Protein AF-A0AAE0SV80-F1 (afdb_monomer_lite)

Foldseek 3Di:
DDDDDDDPDDPLLVVLCCCQVPDPDLVVVVVVCVVDVDLLSLLSSCVSCVVVVDPVSQVSSLVSVQVVVCVVFVAPQKHKAWWFFCVVVDPTAIAIEIEHADPDGPDDQDGSRHGYHYDYPPDFDCVVVVLVVVLVVVVQDDDPVLLVVQVVQCVVCVVVCVVQAVQFDFKEWTQWAQDPVGIDRHIAIETEGQDPRIGGPPGDDDDQWTDDDPDIHGYHYHHDDPPPPDDQLVPDDPDDDPPQADFQHTWFFWKEFPPDLAITTFHAWDDDPDPWIKTKDFQVSHVDDPVQFFGWMFGNYPNRDPDDRVRGGFFTWHDFQADCPDPDGGTMTITIGPDPRRDDDPSFHDDDDPDDDDDGHGYD

Organism: NCBI:txid2493646

Structure (mmCIF, N/CA/C/O backbone):
data_AF-A0AAE0SV80-F1
#
_entry.id   AF-A0AAE0SV80-F1
#
loop_
_atom_site.group_PDB
_atom_site.id
_atom_site.type_symbol
_atom_site.label_atom_id
_atom_site.label_alt_id
_atom_site.label_comp_id
_atom_site.label_asym_id
_atom_site.label_entity_id
_atom_site.label_seq_id
_atom_site.pdbx_PDB_ins_code
_atom_site.Cartn_x
_atom_site.Cartn_y
_atom_site.Cartn_z
_atom_site.occupancy
_atom_site.B_iso_or_equiv
_atom_site.auth_seq_id
_atom_site.auth_comp_id
_atom_site.auth_asym_id
_atom_site.auth_atom_id
_atom_site.pdbx_PDB_model_num
ATOM 1 N N . MET A 1 1 ? -3.622 -1.384 -31.185 1.00 32.94 1 MET A N 1
ATOM 2 C CA . MET A 1 1 ? -3.045 -1.166 -32.527 1.00 32.94 1 MET A CA 1
ATOM 3 C C . MET A 1 1 ? -1.811 -2.050 -32.597 1.00 32.94 1 MET A C 1
ATOM 5 O O . MET A 1 1 ? -0.780 -1.692 -32.047 1.00 32.94 1 MET A O 1
ATOM 9 N N . PHE A 1 2 ? -1.994 -3.288 -33.058 1.00 36.34 2 PHE A N 1
ATOM 10 C CA . PHE A 1 2 ? -0.947 -4.311 -33.057 1.00 36.34 2 PHE A CA 1
ATOM 11 C C . PHE A 1 2 ? -0.151 -4.224 -34.359 1.00 36.34 2 PHE A C 1
ATOM 13 O O . PHE A 1 2 ? -0.722 -3.894 -35.395 1.00 36.34 2 PHE A O 1
ATOM 20 N N . LEU A 1 3 ? 1.157 -4.452 -34.234 1.00 36.53 3 LEU A N 1
ATOM 21 C CA . LEU A 1 3 ? 2.205 -4.304 -35.245 1.00 36.53 3 LEU A CA 1
ATOM 22 C C . LEU A 1 3 ? 1.732 -4.738 -36.640 1.00 36.53 3 LEU A C 1
ATOM 24 O O . LEU A 1 3 ? 1.481 -5.917 -36.872 1.00 36.53 3 LEU A O 1
ATOM 28 N N . THR A 1 4 ? 1.623 -3.781 -37.559 1.00 36.81 4 THR A N 1
ATOM 29 C CA . THR A 1 4 ? 1.540 -4.071 -38.989 1.00 36.81 4 THR A CA 1
ATOM 30 C C . THR A 1 4 ? 2.922 -4.506 -39.455 1.00 36.81 4 THR A C 1
ATOM 32 O O . THR A 1 4 ? 3.890 -3.754 -39.319 1.00 36.81 4 THR A O 1
ATOM 35 N N . GLU A 1 5 ? 3.006 -5.733 -39.957 1.00 44.75 5 GLU A N 1
ATOM 36 C CA . GLU A 1 5 ? 4.132 -6.229 -40.742 1.00 44.75 5 GLU A CA 1
ATOM 37 C C . GLU A 1 5 ? 4.294 -5.322 -41.966 1.00 44.75 5 GLU A C 1
ATOM 39 O O . GLU A 1 5 ? 3.463 -5.365 -42.862 1.00 44.75 5 GLU A O 1
ATOM 44 N N . ASP A 1 6 ? 5.273 -4.415 -41.939 1.00 46.31 6 ASP A N 1
ATOM 45 C CA . ASP A 1 6 ? 6.121 -4.097 -43.094 1.00 46.31 6 ASP A CA 1
ATOM 46 C C . ASP A 1 6 ? 7.081 -2.943 -42.788 1.00 46.31 6 ASP A C 1
ATOM 48 O O . ASP A 1 6 ? 6.691 -1.797 -42.568 1.00 46.31 6 ASP A O 1
ATOM 52 N N . THR A 1 7 ? 8.365 -3.291 -42.752 1.00 40.66 7 THR A N 1
ATOM 53 C CA . THR A 1 7 ? 9.580 -2.544 -43.138 1.00 40.66 7 THR A CA 1
ATOM 54 C C . THR A 1 7 ? 10.761 -3.314 -42.551 1.00 40.66 7 THR A C 1
ATOM 56 O O . THR A 1 7 ? 10.644 -3.876 -41.465 1.00 40.66 7 THR A O 1
ATOM 59 N N . GLU A 1 8 ? 11.866 -3.415 -43.295 1.00 47.72 8 GLU A N 1
ATOM 60 C CA . GLU A 1 8 ? 13.064 -4.192 -42.951 1.00 47.72 8 GLU A CA 1
ATOM 61 C C . GLU A 1 8 ? 13.403 -4.114 -41.456 1.00 47.72 8 GLU A C 1
ATOM 63 O O . GLU A 1 8 ? 13.973 -3.138 -40.968 1.00 47.72 8 GLU A O 1
ATOM 68 N N . SER A 1 9 ? 13.024 -5.161 -40.719 1.00 58.06 9 SER A N 1
ATOM 69 C CA . SER A 1 9 ? 13.325 -5.275 -39.300 1.00 58.06 9 SER A CA 1
ATOM 70 C C . SER A 1 9 ? 14.837 -5.196 -39.145 1.00 58.06 9 SER A C 1
ATOM 72 O O . SER A 1 9 ? 15.556 -6.092 -39.598 1.00 58.06 9 SER A O 1
ATOM 74 N N . SER A 1 10 ? 15.302 -4.135 -38.494 1.00 70.44 10 SER A N 1
ATOM 75 C CA . SER A 1 10 ? 16.708 -3.948 -38.144 1.00 70.44 10 SER A CA 1
ATOM 76 C C . SER A 1 10 ? 17.258 -5.196 -37.440 1.00 70.44 10 SER A C 1
ATOM 78 O O . SER A 1 10 ? 16.523 -5.895 -36.737 1.00 70.44 10 SER A O 1
ATOM 80 N N . ASP A 1 11 ? 18.543 -5.509 -37.627 1.00 77.38 11 ASP A N 1
ATOM 81 C CA . ASP A 1 11 ? 19.132 -6.772 -37.146 1.00 77.38 11 ASP A CA 1
ATOM 82 C C . ASP A 1 11 ? 18.907 -7.015 -35.644 1.00 77.38 11 ASP A C 1
ATOM 84 O O . ASP A 1 11 ? 18.683 -8.146 -35.213 1.00 77.38 11 ASP A O 1
ATOM 88 N N . TRP A 1 12 ? 18.860 -5.943 -34.847 1.00 76.06 12 TRP A N 1
ATOM 89 C CA . TRP A 1 12 ? 18.603 -6.026 -33.410 1.00 76.06 12 TRP A CA 1
ATOM 90 C C . TRP A 1 12 ? 17.150 -6.398 -33.066 1.00 76.06 12 TRP A C 1
ATOM 92 O O . TRP A 1 12 ? 16.918 -7.041 -32.045 1.00 76.06 12 TRP A O 1
ATOM 102 N N . GLN A 1 13 ? 16.167 -6.045 -33.902 1.00 78.38 13 GLN A N 1
ATOM 103 C CA . GLN A 1 13 ? 14.769 -6.454 -33.716 1.00 78.38 13 GLN A CA 1
ATOM 104 C C . GLN A 1 13 ? 14.597 -7.955 -33.976 1.00 78.38 13 GLN A C 1
ATOM 106 O O . GLN A 1 13 ? 13.910 -8.624 -33.206 1.00 78.38 13 GLN A O 1
ATOM 111 N N . LYS A 1 14 ? 15.280 -8.503 -34.994 1.00 79.06 14 LYS A N 1
ATOM 112 C CA . LYS A 1 14 ? 15.308 -9.954 -35.267 1.00 79.06 14 LYS A CA 1
ATOM 113 C C . LYS A 1 14 ? 15.959 -10.724 -34.117 1.00 79.06 14 LYS A C 1
ATOM 115 O O . LYS A 1 14 ? 15.481 -11.787 -33.730 1.00 79.06 14 LYS A O 1
ATOM 120 N N . GLU A 1 15 ? 17.028 -10.175 -33.542 1.00 77.12 15 GLU A N 1
ATOM 121 C CA . GLU A 1 15 ? 17.706 -10.753 -32.379 1.00 77.12 15 GLU A CA 1
ATOM 122 C C . GLU A 1 15 ? 16.806 -10.765 -31.133 1.00 77.12 15 GLU A C 1
ATOM 124 O O . GLU A 1 15 ? 16.690 -11.798 -30.476 1.00 77.12 15 GLU A O 1
ATOM 129 N N . ILE A 1 16 ? 16.098 -9.665 -30.849 1.00 73.25 16 ILE A N 1
ATOM 130 C CA . ILE A 1 16 ? 15.101 -9.617 -29.767 1.00 73.25 16 ILE A CA 1
ATOM 131 C C . ILE A 1 16 ? 13.983 -10.622 -30.023 1.00 73.25 16 ILE A C 1
ATOM 133 O O . ILE A 1 16 ? 13.637 -11.391 -29.134 1.00 73.25 16 ILE A O 1
ATOM 137 N N . GLN A 1 17 ? 13.431 -10.665 -31.234 1.00 74.06 17 GLN A N 1
ATOM 138 C CA . GLN A 1 17 ? 12.411 -11.651 -31.570 1.00 74.06 17 GLN A CA 1
ATOM 139 C C . GLN A 1 17 ? 12.911 -13.073 -31.306 1.00 74.06 17 GLN A C 1
ATOM 141 O O . GLN A 1 17 ? 12.221 -13.824 -30.632 1.00 74.06 17 GLN A O 1
ATOM 146 N N . LYS A 1 18 ? 14.139 -13.422 -31.693 1.00 73.81 18 LYS A N 1
ATOM 147 C CA . LYS A 1 18 ? 14.729 -14.734 -31.391 1.00 73.81 18 LYS A CA 1
ATOM 148 C C . LYS A 1 18 ? 14.866 -15.006 -29.884 1.00 73.81 18 LYS A C 1
ATOM 150 O O . LYS A 1 18 ? 14.555 -16.102 -29.431 1.00 73.81 18 LYS A O 1
ATOM 155 N N . ILE A 1 19 ? 15.302 -14.017 -29.097 1.00 70.06 19 ILE A N 1
ATOM 156 C CA . ILE A 1 19 ? 15.433 -14.143 -27.631 1.00 70.06 19 ILE A CA 1
ATOM 157 C C . ILE A 1 19 ? 14.064 -14.342 -26.951 1.00 70.06 19 ILE A C 1
ATOM 159 O O . ILE A 1 19 ? 13.995 -14.985 -25.909 1.00 70.06 19 ILE A O 1
ATOM 163 N N . PHE A 1 20 ? 12.973 -13.810 -27.513 1.00 68.12 20 PHE A N 1
ATOM 164 C CA . PHE A 1 20 ? 11.657 -13.783 -26.850 1.00 68.12 20 PHE A CA 1
ATOM 165 C C . PHE A 1 20 ? 10.571 -14.659 -27.480 1.00 68.12 20 PHE A C 1
ATOM 167 O O . PHE A 1 20 ? 9.557 -14.922 -26.832 1.00 68.12 20 PHE A O 1
ATOM 174 N N . ILE A 1 21 ? 10.726 -15.076 -28.734 1.00 63.09 21 ILE A N 1
ATOM 175 C CA . ILE A 1 21 ? 9.765 -15.930 -29.439 1.00 63.09 21 ILE A CA 1
ATOM 176 C C . ILE A 1 21 ? 10.096 -17.407 -29.214 1.00 63.09 21 ILE A C 1
ATOM 178 O O . ILE A 1 21 ? 9.156 -18.175 -29.020 1.00 63.09 21 ILE A O 1
ATOM 182 N N . ASP A 1 22 ? 11.381 -17.773 -29.156 1.00 62.03 22 ASP A N 1
ATOM 183 C CA . ASP A 1 22 ? 11.791 -19.182 -29.171 1.00 62.03 22 ASP A CA 1
ATOM 184 C C . ASP A 1 22 ? 12.212 -19.710 -27.786 1.00 62.03 22 ASP A C 1
ATOM 186 O O . ASP A 1 22 ? 11.791 -20.794 -27.395 1.00 62.03 22 ASP A O 1
ATOM 190 N N . GLU A 1 23 ? 12.986 -18.946 -27.005 1.00 65.50 23 GLU A N 1
ATOM 191 C CA . GLU A 1 23 ? 13.459 -19.352 -25.669 1.00 65.50 23 GLU A CA 1
ATOM 192 C C . GLU A 1 23 ? 13.744 -18.128 -24.788 1.00 65.50 23 GLU A C 1
ATOM 194 O O . GLU A 1 23 ? 14.852 -17.581 -24.813 1.00 65.50 23 GLU A O 1
ATOM 199 N N . PHE A 1 24 ? 12.775 -17.705 -23.966 1.00 72.75 24 PHE A N 1
ATOM 200 C CA . PHE A 1 24 ? 13.052 -16.670 -22.968 1.00 72.75 24 PHE A CA 1
ATOM 201 C C . PHE A 1 24 ? 14.201 -17.120 -22.051 1.00 72.75 24 PHE A C 1
ATOM 203 O O . PHE A 1 24 ? 14.084 -18.100 -21.317 1.00 72.75 24 PHE A O 1
ATOM 210 N N . CYS A 1 25 ? 15.305 -16.376 -22.077 1.00 76.94 25 CYS A N 1
ATOM 211 C CA . CYS A 1 25 ? 16.479 -16.616 -21.246 1.00 76.94 25 CYS A CA 1
ATOM 212 C C . CYS A 1 25 ? 16.852 -15.316 -20.537 1.00 76.94 25 CYS A C 1
ATOM 214 O O . CYS A 1 25 ? 17.272 -14.338 -21.165 1.00 76.94 25 CYS A O 1
ATOM 216 N N . LYS A 1 26 ? 16.684 -15.318 -19.213 1.00 74.62 26 LYS A N 1
ATOM 217 C CA . LYS A 1 26 ? 16.941 -14.166 -18.347 1.00 74.62 26 LYS A CA 1
ATOM 218 C C . LYS A 1 26 ? 18.378 -13.663 -18.494 1.00 74.62 26 LYS A C 1
ATOM 220 O O . LYS A 1 26 ? 18.579 -12.465 -18.652 1.00 74.62 26 LYS A O 1
ATOM 225 N N . GLU A 1 27 ? 19.355 -14.564 -18.519 1.00 78.94 27 GLU A N 1
ATOM 226 C CA . GLU A 1 27 ? 20.776 -14.224 -18.626 1.00 78.94 27 GLU A CA 1
ATOM 227 C C . GLU A 1 27 ? 21.094 -13.545 -19.965 1.00 78.94 27 GLU A C 1
ATOM 229 O O . GLU A 1 27 ? 21.830 -12.558 -20.006 1.00 78.94 27 GLU A O 1
ATOM 234 N N . LYS A 1 28 ? 20.501 -14.028 -21.069 1.00 78.75 28 LYS A N 1
ATOM 235 C CA . LYS A 1 28 ? 20.644 -13.394 -22.390 1.00 78.75 28 LYS A CA 1
ATOM 236 C C . LYS A 1 28 ? 20.021 -12.002 -22.408 1.00 78.75 28 LYS A C 1
ATOM 238 O O . LYS A 1 28 ? 20.603 -11.095 -22.995 1.00 78.75 28 LYS A O 1
ATOM 243 N N . LEU A 1 29 ? 18.868 -11.822 -21.762 1.00 74.19 29 LEU A N 1
ATOM 244 C CA . LEU A 1 29 ? 18.209 -10.522 -21.666 1.00 74.19 29 LEU A CA 1
ATOM 245 C C . LEU A 1 29 ? 19.031 -9.522 -20.842 1.00 74.19 29 LEU A C 1
ATOM 247 O O . LEU A 1 29 ? 19.239 -8.394 -21.281 1.00 74.19 29 LEU A O 1
ATOM 251 N N . GLU A 1 30 ? 19.525 -9.931 -19.676 1.00 74.31 30 GLU A N 1
ATOM 252 C CA . GLU A 1 30 ? 20.383 -9.095 -18.829 1.00 74.31 30 GLU A CA 1
ATOM 253 C C . GLU A 1 30 ? 21.675 -8.703 -19.560 1.00 74.31 30 GLU A C 1
ATOM 255 O O . GLU A 1 30 ? 22.050 -7.526 -19.574 1.00 74.31 30 GLU A O 1
ATOM 260 N N . LEU A 1 31 ? 22.312 -9.657 -20.251 1.00 77.06 31 LEU A N 1
ATOM 261 C CA . LEU A 1 31 ? 23.484 -9.392 -21.083 1.00 77.06 31 LEU A CA 1
ATOM 262 C C . LEU A 1 31 ? 23.154 -8.410 -22.216 1.00 77.06 31 LEU A C 1
ATOM 264 O O . LEU A 1 31 ? 23.879 -7.435 -22.416 1.00 77.06 31 LEU A O 1
ATOM 268 N N . TYR A 1 32 ? 22.044 -8.615 -22.925 1.00 77.75 32 TYR A N 1
ATOM 269 C CA . TYR A 1 32 ? 21.615 -7.738 -24.013 1.00 77.75 32 TYR A CA 1
ATOM 270 C C . TYR A 1 32 ? 21.391 -6.296 -23.528 1.00 77.75 32 TYR A C 1
ATOM 272 O O . TYR A 1 32 ? 21.905 -5.345 -24.124 1.00 77.75 32 TYR A O 1
ATOM 280 N N . LEU A 1 33 ? 20.699 -6.132 -22.397 1.00 76.69 33 LEU A N 1
ATOM 281 C CA . LEU A 1 33 ? 20.443 -4.836 -21.760 1.00 76.69 33 LEU A CA 1
ATOM 282 C C . LEU A 1 33 ? 21.726 -4.152 -21.254 1.00 76.69 33 LEU A C 1
ATOM 284 O O . LEU A 1 33 ? 21.812 -2.919 -21.249 1.00 76.69 33 LEU A O 1
ATOM 288 N N . SER A 1 34 ? 22.749 -4.926 -20.874 1.00 73.62 34 SER A N 1
ATOM 289 C CA . SER A 1 34 ? 24.057 -4.379 -20.488 1.00 73.62 34 SER A CA 1
ATOM 290 C C . SER A 1 34 ? 24.805 -3.737 -21.669 1.00 73.62 34 SER A C 1
ATOM 292 O O . SER A 1 34 ? 25.487 -2.725 -21.483 1.00 73.62 34 SER A O 1
ATOM 294 N N . VAL A 1 35 ? 24.620 -4.275 -22.884 1.00 73.50 35 VAL A N 1
ATOM 295 C CA . VAL A 1 35 ? 25.308 -3.846 -24.115 1.00 73.50 35 VAL A CA 1
ATOM 296 C C . VAL A 1 35 ? 24.524 -2.770 -24.875 1.00 73.50 35 VAL A C 1
ATOM 298 O O . VAL A 1 35 ? 25.115 -1.830 -25.411 1.00 73.50 35 VAL A O 1
ATOM 301 N N . LYS A 1 36 ? 23.192 -2.877 -24.950 1.00 69.00 36 LYS A N 1
ATOM 302 C CA . LYS A 1 36 ? 22.335 -2.009 -25.776 1.00 69.00 36 LYS A CA 1
ATOM 303 C C . LYS A 1 36 ? 21.464 -1.098 -24.907 1.00 69.00 36 LYS A C 1
ATOM 305 O O . LYS A 1 36 ? 20.316 -1.402 -24.611 1.00 69.00 36 LYS A O 1
ATOM 310 N N . ARG A 1 37 ? 21.987 0.082 -24.554 1.00 68.31 37 ARG A N 1
ATOM 311 C CA . ARG A 1 37 ? 21.312 1.059 -23.668 1.00 68.31 37 ARG A CA 1
ATOM 312 C C . ARG A 1 37 ? 20.384 2.064 -24.377 1.00 68.31 37 ARG A C 1
ATOM 314 O O . ARG A 1 37 ? 20.094 3.125 -23.824 1.00 68.31 37 ARG A O 1
ATOM 321 N N . ASN A 1 38 ? 19.924 1.788 -25.598 1.00 80.31 38 ASN A N 1
ATOM 322 C CA . ASN A 1 38 ? 19.149 2.753 -26.394 1.00 80.31 38 ASN A CA 1
ATOM 323 C C . ASN A 1 38 ? 17.651 2.751 -26.010 1.00 80.31 38 ASN A C 1
ATOM 325 O O . ASN A 1 38 ? 17.050 1.691 -25.853 1.00 80.31 38 ASN A O 1
ATOM 329 N N . ALA A 1 39 ? 17.036 3.933 -25.882 1.00 78.31 39 ALA A N 1
ATOM 330 C CA . ALA A 1 39 ? 15.612 4.088 -25.570 1.00 78.31 39 ALA A CA 1
ATOM 331 C C . ALA A 1 39 ? 14.689 3.393 -26.588 1.00 78.31 39 ALA A C 1
ATOM 333 O O . ALA A 1 39 ? 13.751 2.717 -26.181 1.00 78.31 39 ALA A O 1
ATOM 334 N N . SER A 1 40 ? 14.987 3.467 -27.890 1.00 81.50 40 SER A N 1
ATOM 335 C CA . SER A 1 40 ? 14.172 2.818 -28.932 1.00 81.50 40 SER A CA 1
ATOM 336 C C . SER A 1 40 ? 14.165 1.291 -28.805 1.00 81.50 40 SER A C 1
ATOM 338 O O . SER A 1 40 ? 13.151 0.647 -29.065 1.00 81.50 40 SER A O 1
ATOM 340 N N . VAL A 1 41 ? 15.285 0.717 -28.353 1.00 83.00 41 VAL A N 1
ATOM 341 C CA . VAL A 1 41 ? 15.419 -0.722 -28.096 1.00 83.00 41 VAL A CA 1
ATOM 342 C C . VAL A 1 41 ? 14.569 -1.126 -26.892 1.00 83.00 41 VAL A C 1
ATOM 344 O O . VAL A 1 41 ? 13.841 -2.111 -26.969 1.00 83.00 41 VAL A O 1
ATOM 347 N N . LEU A 1 42 ? 14.598 -0.339 -25.811 1.00 84.38 42 LEU A N 1
ATOM 348 C CA . LEU A 1 42 ? 13.782 -0.581 -24.614 1.00 84.38 42 LEU A CA 1
ATOM 349 C C . LEU A 1 42 ? 12.284 -0.487 -24.901 1.00 84.38 42 LEU A C 1
ATOM 351 O O . LEU A 1 42 ? 11.529 -1.337 -24.436 1.00 84.38 42 LEU A O 1
ATOM 355 N N . THR A 1 43 ? 11.860 0.501 -25.692 1.00 86.38 43 THR A N 1
ATOM 356 C CA . THR A 1 43 ? 10.460 0.639 -26.109 1.00 86.38 43 THR A CA 1
ATOM 357 C C . THR A 1 43 ? 9.992 -0.596 -26.877 1.00 86.38 43 THR A C 1
ATOM 359 O O . THR A 1 43 ? 8.966 -1.179 -26.534 1.00 86.38 43 THR A O 1
ATOM 362 N N . TYR A 1 44 ? 10.754 -1.033 -27.886 1.00 85.75 44 TYR A N 1
ATOM 363 C CA . TYR A 1 44 ? 10.402 -2.213 -28.681 1.00 85.75 44 TYR A CA 1
ATOM 364 C C . TYR A 1 44 ? 10.380 -3.490 -27.836 1.00 85.75 44 TYR A C 1
ATOM 366 O O . TYR A 1 44 ? 9.444 -4.282 -27.910 1.00 85.75 44 TYR A O 1
ATOM 374 N N . LEU A 1 45 ? 11.389 -3.671 -26.985 1.00 85.06 45 LEU A N 1
ATOM 375 C CA . LEU A 1 45 ? 11.494 -4.810 -26.085 1.00 85.06 45 LEU A CA 1
ATOM 376 C C . LEU A 1 45 ? 10.296 -4.890 -25.127 1.00 85.06 45 LEU A C 1
ATOM 378 O O . LEU A 1 45 ? 9.700 -5.955 -24.975 1.00 85.06 45 LEU A O 1
ATOM 382 N N . LEU A 1 46 ? 9.903 -3.760 -24.530 1.00 86.81 46 LEU A N 1
ATOM 383 C CA . LEU A 1 46 ? 8.722 -3.676 -23.677 1.00 86.81 46 LEU A CA 1
ATOM 384 C C . LEU A 1 46 ? 7.457 -4.068 -24.454 1.00 86.81 46 LEU A C 1
ATOM 386 O O . LEU A 1 46 ? 6.687 -4.895 -23.976 1.00 86.81 46 LEU A O 1
ATOM 390 N N . GLN A 1 47 ? 7.268 -3.555 -25.673 1.00 87.56 47 GLN A N 1
ATOM 391 C CA . GLN A 1 47 ? 6.124 -3.915 -26.522 1.00 87.56 47 GLN A CA 1
ATOM 392 C C . GLN A 1 47 ? 6.058 -5.421 -26.817 1.00 87.56 47 GLN A C 1
ATOM 394 O O . GLN A 1 47 ? 4.987 -6.019 -26.704 1.00 87.56 47 GLN A O 1
ATOM 399 N N . VAL A 1 48 ? 7.192 -6.048 -27.148 1.00 85.50 48 VAL A N 1
ATOM 400 C CA . VAL A 1 48 ? 7.272 -7.497 -27.402 1.00 85.50 48 VAL A CA 1
ATOM 401 C C . VAL A 1 48 ? 6.915 -8.296 -26.147 1.00 85.50 48 VAL A C 1
ATOM 403 O O . VAL A 1 48 ? 6.111 -9.227 -26.217 1.00 85.50 48 VAL A O 1
ATOM 406 N N . ILE A 1 49 ? 7.460 -7.916 -24.988 1.00 85.38 49 ILE A N 1
ATOM 407 C CA . ILE A 1 49 ? 7.185 -8.582 -23.706 1.00 85.38 49 ILE A CA 1
ATOM 408 C C . ILE A 1 49 ? 5.699 -8.492 -23.347 1.00 85.38 49 ILE A C 1
ATOM 410 O O . ILE A 1 49 ? 5.092 -9.497 -22.969 1.00 85.38 49 ILE A O 1
ATOM 414 N N . LEU A 1 50 ? 5.096 -7.315 -23.519 1.00 86.69 50 LEU A N 1
ATOM 415 C CA . LEU A 1 50 ? 3.675 -7.092 -23.249 1.00 86.69 50 LEU A CA 1
ATOM 416 C C . LEU A 1 50 ? 2.779 -7.891 -24.199 1.00 86.69 50 LEU A C 1
ATOM 418 O O . LEU A 1 50 ? 1.784 -8.465 -23.759 1.00 86.69 50 LEU A O 1
ATOM 422 N N . ALA A 1 51 ? 3.144 -7.994 -25.480 1.00 86.31 51 ALA A N 1
ATOM 423 C CA . ALA A 1 51 ? 2.419 -8.819 -26.446 1.00 86.31 51 ALA A CA 1
ATOM 424 C C . ALA A 1 51 ? 2.458 -10.313 -26.079 1.00 86.31 51 ALA A C 1
ATOM 426 O O . ALA A 1 51 ? 1.475 -11.028 -26.274 1.00 86.31 51 ALA A O 1
ATOM 427 N N . LYS A 1 52 ? 3.574 -10.782 -25.508 1.00 84.44 52 LYS A N 1
ATOM 428 C CA . LYS A 1 52 ? 3.754 -12.170 -25.053 1.00 84.44 52 LYS A CA 1
ATOM 429 C C . LYS A 1 52 ? 3.182 -12.448 -23.660 1.00 84.44 52 LYS A C 1
ATOM 431 O O . LYS A 1 52 ? 3.058 -13.613 -23.298 1.00 84.44 52 LYS A O 1
ATOM 436 N N . LYS A 1 53 ? 2.836 -11.413 -22.885 1.00 84.12 53 LYS A N 1
ATOM 437 C CA . LYS A 1 53 ? 2.331 -11.515 -21.502 1.00 84.12 53 LYS A CA 1
ATOM 438 C C . LYS A 1 53 ? 3.254 -12.310 -20.557 1.00 84.12 53 LYS A C 1
ATOM 440 O O . LYS A 1 53 ? 2.776 -12.932 -19.611 1.00 84.12 53 LYS A O 1
ATOM 445 N N . SER A 1 54 ? 4.571 -12.302 -20.791 1.00 82.88 54 SER A N 1
ATOM 446 C CA . SER A 1 54 ? 5.530 -12.983 -19.904 1.00 82.88 54 SER A CA 1
ATOM 447 C C . SER A 1 54 ? 5.807 -12.134 -18.662 1.00 82.88 54 SER A C 1
ATOM 449 O O . SER A 1 54 ? 6.383 -11.047 -18.759 1.00 82.88 54 SER A O 1
ATOM 451 N N . LYS A 1 55 ? 5.407 -12.635 -17.485 1.00 76.44 55 LYS A N 1
ATOM 452 C CA . LYS A 1 55 ? 5.613 -11.949 -16.200 1.00 76.44 55 LYS A CA 1
ATOM 453 C C . LYS A 1 55 ? 7.094 -11.893 -15.829 1.00 76.44 55 LYS A C 1
ATOM 455 O O . LYS A 1 55 ? 7.576 -10.850 -15.403 1.00 76.44 55 LYS A O 1
ATOM 460 N N . GLU A 1 56 ? 7.831 -12.978 -16.049 1.00 76.69 56 GLU A N 1
ATOM 461 C CA . GLU A 1 56 ? 9.258 -13.085 -15.732 1.00 76.69 56 GLU A CA 1
ATOM 462 C C . GLU A 1 56 ? 10.085 -12.093 -16.555 1.00 76.69 56 GLU A C 1
ATOM 464 O O . GLU A 1 56 ? 10.898 -11.346 -16.005 1.00 76.69 56 GLU A O 1
ATOM 469 N N . ALA A 1 57 ? 9.831 -12.032 -17.865 1.00 80.44 57 ALA A N 1
ATOM 470 C CA . ALA A 1 57 ? 10.450 -11.061 -18.758 1.00 80.44 57 ALA A CA 1
ATOM 471 C C . ALA A 1 57 ? 10.145 -9.622 -18.343 1.00 80.44 57 ALA A C 1
ATOM 473 O O . ALA A 1 57 ? 11.040 -8.772 -18.327 1.00 80.44 57 ALA A O 1
ATOM 474 N N . LEU A 1 58 ? 8.884 -9.361 -17.983 1.00 82.38 58 LEU A N 1
ATOM 475 C CA . LEU A 1 58 ? 8.450 -8.048 -17.539 1.00 82.38 58 LEU A CA 1
ATOM 476 C C . LEU A 1 58 ? 9.162 -7.627 -16.249 1.00 82.38 58 LEU A C 1
ATOM 478 O O . LEU A 1 58 ? 9.623 -6.495 -16.158 1.00 82.38 58 LEU A O 1
ATOM 482 N N . CYS A 1 59 ? 9.324 -8.526 -15.277 1.00 75.38 59 CYS A N 1
ATOM 483 C CA . CYS A 1 59 ? 10.072 -8.227 -14.056 1.00 75.38 59 CYS A CA 1
ATOM 484 C C . CYS A 1 59 ? 11.524 -7.821 -14.352 1.00 75.38 59 CYS A C 1
ATOM 486 O O . CYS A 1 59 ? 12.007 -6.835 -13.794 1.00 75.38 59 CYS A O 1
ATOM 488 N N . VAL A 1 60 ? 12.212 -8.541 -15.247 1.00 75.94 60 VAL A N 1
ATOM 489 C CA . VAL A 1 60 ? 13.614 -8.257 -15.602 1.00 75.94 60 VAL A CA 1
ATOM 490 C C . VAL A 1 60 ? 13.742 -6.906 -16.306 1.00 75.94 60 VAL A C 1
ATOM 492 O O . VAL A 1 60 ? 14.554 -6.073 -15.895 1.00 75.94 60 VAL A O 1
ATOM 495 N N . ILE A 1 61 ? 12.916 -6.642 -17.326 1.00 83.12 61 ILE A N 1
ATOM 496 C CA . ILE A 1 61 ? 12.975 -5.355 -18.031 1.00 83.12 61 ILE A CA 1
ATOM 497 C C . ILE A 1 61 ? 12.559 -4.197 -17.118 1.00 83.12 61 ILE A C 1
ATOM 499 O O . ILE A 1 61 ? 13.176 -3.139 -17.177 1.00 83.12 61 ILE A O 1
ATOM 503 N N . MET A 1 62 ? 11.574 -4.385 -16.231 1.00 83.00 62 MET A N 1
ATOM 504 C CA . MET A 1 62 ? 11.143 -3.344 -15.294 1.00 83.00 62 MET A CA 1
ATOM 505 C C . MET A 1 62 ? 12.210 -3.026 -14.250 1.00 83.00 62 MET A C 1
ATOM 507 O O . MET A 1 62 ? 12.354 -1.862 -13.877 1.00 83.00 62 MET A O 1
ATOM 511 N N . ALA A 1 63 ? 12.986 -4.013 -13.798 1.00 77.88 63 ALA A N 1
ATOM 512 C CA . ALA A 1 63 ? 14.131 -3.773 -12.923 1.00 77.88 63 ALA A CA 1
ATOM 513 C C . ALA A 1 63 ? 15.199 -2.919 -13.626 1.00 77.88 63 ALA A C 1
ATOM 515 O O . ALA A 1 63 ? 15.679 -1.936 -13.060 1.00 77.88 63 ALA A O 1
ATOM 516 N N . TYR A 1 64 ? 15.508 -3.237 -14.886 1.00 82.81 64 TYR A N 1
ATOM 517 C CA . TYR A 1 64 ? 16.438 -2.447 -15.693 1.00 82.81 64 TYR A CA 1
ATOM 518 C C . TYR A 1 64 ? 15.914 -1.033 -15.977 1.00 82.81 64 TYR A C 1
ATOM 520 O O . TYR A 1 64 ? 16.644 -0.059 -15.817 1.00 82.81 64 TYR A O 1
ATOM 528 N N . ILE A 1 65 ? 14.642 -0.904 -16.363 1.00 84.38 65 ILE A N 1
ATOM 529 C CA . ILE A 1 65 ? 13.976 0.382 -16.592 1.00 84.38 65 ILE A CA 1
ATOM 530 C C . ILE A 1 65 ? 14.036 1.244 -15.328 1.00 84.38 65 ILE A C 1
ATOM 532 O O . ILE A 1 65 ? 14.395 2.412 -15.418 1.00 84.38 65 ILE A O 1
ATOM 536 N N . ASN A 1 66 ? 13.739 0.672 -14.158 1.00 80.75 66 ASN A N 1
ATOM 537 C CA . ASN A 1 66 ? 13.852 1.371 -12.880 1.00 80.75 66 ASN A CA 1
ATOM 538 C C . ASN A 1 66 ? 15.278 1.848 -12.609 1.00 80.75 66 ASN A C 1
ATOM 540 O O . ASN A 1 66 ? 15.472 2.992 -12.213 1.00 80.75 66 ASN A O 1
ATOM 544 N N . HIS A 1 67 ? 16.274 0.985 -12.822 1.00 81.06 67 HIS A N 1
ATOM 545 C CA . HIS A 1 67 ? 17.678 1.351 -12.656 1.00 81.06 67 HIS A CA 1
ATOM 546 C C . HIS A 1 67 ? 18.062 2.514 -13.572 1.00 81.06 67 HIS A C 1
ATOM 548 O O . HIS A 1 67 ? 18.581 3.522 -13.103 1.00 81.06 67 HIS A O 1
ATOM 554 N N . LYS A 1 68 ? 17.741 2.407 -14.864 1.00 79.81 68 LYS A N 1
ATOM 555 C CA . LYS A 1 68 ? 18.027 3.449 -15.848 1.00 79.81 68 LYS A CA 1
ATOM 556 C C . LYS A 1 68 ? 17.303 4.756 -15.528 1.00 79.81 68 LYS A C 1
ATOM 558 O O . LYS A 1 68 ? 17.901 5.817 -15.611 1.00 79.81 68 LYS A O 1
ATOM 563 N N . TRP A 1 69 ? 16.041 4.684 -15.109 1.00 79.06 69 TRP A N 1
ATOM 564 C CA . TRP A 1 69 ? 15.293 5.853 -14.654 1.00 79.06 69 TRP A CA 1
ATOM 565 C C . TRP A 1 69 ? 16.011 6.536 -13.479 1.00 79.06 69 TRP A C 1
ATOM 567 O O . TRP A 1 69 ? 16.204 7.746 -13.486 1.00 79.06 69 TRP A O 1
ATOM 577 N N . LYS A 1 70 ? 16.488 5.775 -12.488 1.00 79.31 70 LYS A N 1
ATOM 578 C CA . LYS A 1 70 ? 17.272 6.337 -11.375 1.00 79.31 70 LYS A CA 1
ATOM 579 C C . LYS A 1 70 ? 18.582 6.978 -11.836 1.00 79.31 70 LYS A C 1
ATOM 581 O O . LYS A 1 70 ? 18.917 8.0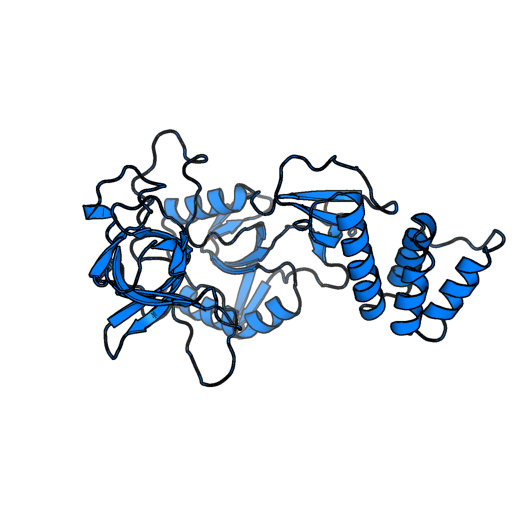47 -11.336 1.00 79.31 70 LYS A O 1
ATOM 586 N N . GLU A 1 71 ? 19.298 6.364 -12.781 1.00 80.44 71 GLU A N 1
ATOM 587 C CA . GLU A 1 71 ? 20.516 6.941 -13.374 1.00 80.44 71 GLU A CA 1
ATOM 588 C C . GLU A 1 71 ? 20.223 8.259 -14.105 1.00 80.44 71 GLU A C 1
ATOM 590 O O . GLU A 1 71 ? 20.907 9.254 -13.869 1.00 80.44 71 GLU A O 1
ATOM 595 N N . ASP A 1 72 ? 19.191 8.275 -14.951 1.00 76.19 72 ASP A N 1
ATOM 596 C CA . ASP A 1 72 ? 18.834 9.424 -15.788 1.00 76.19 72 ASP A CA 1
ATOM 597 C C . ASP A 1 72 ? 18.308 10.610 -14.949 1.00 76.19 72 ASP A C 1
ATOM 599 O O . ASP A 1 72 ? 18.495 11.767 -15.331 1.00 76.19 72 ASP A O 1
ATOM 603 N N . PHE A 1 73 ? 17.673 10.344 -13.797 1.00 73.81 73 PHE A N 1
ATOM 604 C CA . PHE A 1 73 ? 17.013 11.366 -12.967 1.00 73.81 73 PHE A CA 1
ATOM 605 C C . PHE A 1 73 ? 17.681 11.651 -11.614 1.00 73.81 73 PHE A C 1
ATOM 607 O O . PHE A 1 73 ? 17.270 12.584 -10.926 1.00 73.81 73 PHE A O 1
ATOM 614 N N . GLY A 1 74 ? 18.713 10.896 -11.225 1.00 67.75 74 GLY A N 1
ATOM 615 C CA . GLY A 1 74 ? 19.535 11.172 -10.040 1.00 67.75 74 GLY A CA 1
ATOM 616 C C . GLY A 1 74 ? 18.829 11.024 -8.685 1.00 67.75 74 GLY A C 1
ATOM 617 O O . GLY A 1 74 ? 19.377 11.453 -7.670 1.00 67.75 74 GLY A O 1
ATOM 618 N N . ASP A 1 75 ? 17.634 10.427 -8.641 1.00 68.19 75 ASP A N 1
ATOM 619 C CA . ASP A 1 75 ? 16.868 10.215 -7.409 1.00 68.19 75 ASP A CA 1
ATOM 620 C C . ASP A 1 75 ? 16.702 8.714 -7.127 1.00 68.19 75 ASP A C 1
ATOM 622 O O . ASP A 1 75 ? 15.896 8.002 -7.736 1.00 68.19 75 ASP A O 1
ATOM 626 N N . ASN A 1 76 ? 17.481 8.228 -6.158 1.00 63.22 76 ASN A N 1
ATOM 627 C CA . ASN A 1 76 ? 17.459 6.832 -5.721 1.00 63.22 76 ASN A CA 1
ATOM 628 C C . ASN A 1 76 ? 16.136 6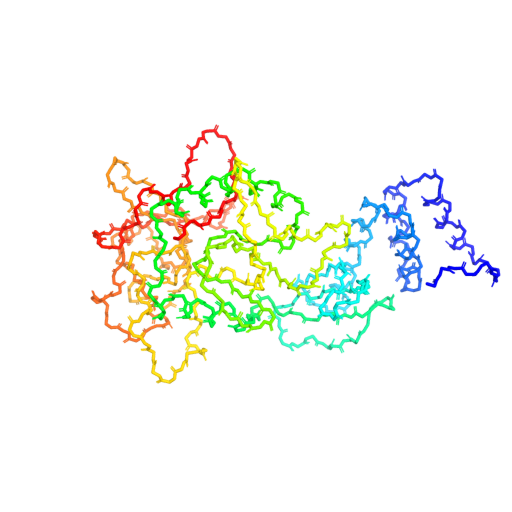.426 -5.055 1.00 63.22 76 ASN A C 1
ATOM 630 O O . ASN A 1 76 ? 15.854 5.223 -4.959 1.00 63.22 76 ASN A O 1
ATOM 634 N N . ASN A 1 77 ? 15.327 7.405 -4.641 1.00 61.38 77 ASN A N 1
ATOM 635 C CA . ASN A 1 77 ? 14.047 7.204 -3.976 1.00 61.38 77 ASN A CA 1
ATOM 636 C C . ASN A 1 77 ? 12.869 7.182 -4.950 1.00 61.38 77 ASN A C 1
ATOM 638 O O . ASN A 1 77 ? 11.733 7.237 -4.500 1.00 61.38 77 ASN A O 1
ATOM 642 N N . ILE A 1 78 ? 13.097 7.081 -6.262 1.00 70.25 78 ILE A N 1
ATOM 643 C CA . ILE A 1 78 ? 12.007 6.884 -7.221 1.00 70.25 78 ILE A CA 1
ATOM 644 C C . ILE A 1 78 ? 11.674 5.394 -7.374 1.00 70.25 78 ILE A C 1
ATOM 646 O O . ILE A 1 78 ? 12.565 4.542 -7.434 1.00 70.25 78 ILE A O 1
ATOM 650 N N . ALA A 1 79 ? 10.384 5.075 -7.470 1.00 74.44 79 ALA A N 1
ATOM 651 C CA . ALA A 1 79 ? 9.902 3.763 -7.885 1.00 74.44 79 ALA A CA 1
ATOM 652 C C . ALA A 1 79 ? 8.990 3.898 -9.108 1.00 74.44 79 ALA A C 1
ATOM 654 O O . ALA A 1 79 ? 7.994 4.620 -9.070 1.00 74.44 79 ALA A O 1
ATOM 655 N N . LEU A 1 80 ? 9.325 3.182 -10.178 1.00 82.50 80 LEU A N 1
ATOM 656 C CA . LEU A 1 80 ? 8.531 3.086 -11.394 1.00 82.50 80 LEU A CA 1
ATOM 657 C C . LEU A 1 80 ? 7.898 1.698 -11.484 1.00 82.50 80 LEU A C 1
ATOM 659 O O . LEU A 1 80 ? 8.556 0.669 -11.320 1.00 82.50 80 LEU A O 1
ATOM 663 N N . TRP A 1 81 ? 6.615 1.655 -11.794 1.00 85.94 81 TRP A N 1
ATOM 664 C CA . TRP A 1 81 ? 5.889 0.417 -12.045 1.00 85.94 81 TRP A CA 1
ATOM 665 C C . TRP A 1 81 ? 4.926 0.624 -13.205 1.00 85.94 81 TRP A C 1
ATOM 667 O O . TRP A 1 81 ? 4.539 1.749 -13.525 1.00 85.94 81 TRP A O 1
ATOM 677 N N . LEU A 1 82 ? 4.620 -0.475 -13.885 1.00 89.31 82 LEU A N 1
ATOM 678 C CA . LEU A 1 82 ? 3.740 -0.492 -15.041 1.00 89.31 82 LEU A CA 1
ATOM 679 C C . LEU A 1 82 ? 2.335 -0.880 -14.584 1.00 89.31 82 LEU A C 1
ATOM 681 O O . LEU A 1 82 ? 2.182 -1.849 -13.837 1.00 89.31 82 LEU A O 1
ATOM 685 N N . GLY A 1 83 ? 1.324 -0.155 -15.048 1.00 91.12 83 GLY A N 1
ATOM 686 C CA . GLY A 1 83 ? -0.064 -0.401 -14.677 1.00 91.12 83 GLY A CA 1
ATOM 687 C C . GLY A 1 83 ? -1.056 -0.104 -15.794 1.00 91.12 83 GLY A C 1
ATOM 688 O O . GLY A 1 83 ? -0.691 0.388 -16.860 1.00 91.12 83 GLY A O 1
ATOM 689 N N . LEU A 1 84 ? -2.314 -0.435 -15.530 1.00 92.25 84 LEU A N 1
ATOM 690 C CA . LEU A 1 84 ? -3.475 -0.140 -16.359 1.00 92.25 84 LEU A CA 1
ATOM 691 C C . LEU A 1 84 ? -4.327 0.913 -15.647 1.00 92.25 84 LEU A C 1
ATOM 693 O O . LEU A 1 84 ? -4.784 0.675 -14.529 1.00 92.25 84 LEU A O 1
ATOM 697 N N . ASP A 1 85 ? -4.521 2.069 -16.278 1.00 92.31 85 ASP A N 1
ATOM 698 C CA . ASP A 1 85 ? -5.335 3.170 -15.765 1.00 92.31 85 ASP A CA 1
ATOM 699 C C . ASP A 1 85 ? -6.806 3.004 -16.162 1.00 92.31 85 ASP A C 1
ATOM 701 O O . ASP A 1 85 ? -7.173 3.048 -17.338 1.00 92.31 85 ASP A O 1
ATOM 705 N N . HIS A 1 86 ? -7.642 2.812 -15.149 1.00 89.25 86 HIS A N 1
ATOM 706 C CA . HIS A 1 86 ? -9.086 2.614 -15.203 1.00 89.25 86 HIS A CA 1
ATOM 707 C C . HIS A 1 86 ? -9.874 3.781 -14.589 1.00 89.25 86 HIS A C 1
ATOM 709 O O . HIS A 1 86 ? -11.090 3.673 -14.446 1.00 89.25 86 HIS A O 1
ATOM 715 N N . ARG A 1 87 ? -9.231 4.899 -14.221 1.00 83.50 87 ARG A N 1
ATOM 716 C CA . ARG A 1 87 ? -9.917 6.026 -13.556 1.00 83.50 87 ARG A CA 1
ATOM 717 C C . ARG A 1 87 ? -11.035 6.652 -14.401 1.00 83.50 87 ARG A C 1
ATOM 719 O O . ARG A 1 87 ? -12.006 7.142 -13.838 1.00 83.50 87 ARG A O 1
ATOM 726 N N . ASP A 1 88 ? -10.937 6.552 -15.727 1.00 78.31 88 ASP A N 1
ATOM 727 C CA . ASP A 1 88 ? -11.928 7.069 -16.683 1.00 78.31 88 ASP A CA 1
ATOM 728 C C . ASP A 1 88 ? -12.929 6.004 -17.191 1.00 78.31 88 ASP A C 1
ATOM 730 O O . ASP A 1 88 ? -13.534 6.189 -18.247 1.00 78.31 88 ASP A O 1
ATOM 734 N N . ASP A 1 89 ? -13.073 4.855 -16.515 1.00 66.19 89 ASP A N 1
ATOM 735 C CA . ASP A 1 89 ? -13.940 3.731 -16.936 1.00 66.19 89 ASP A CA 1
ATOM 736 C C . ASP A 1 89 ? -13.634 3.189 -18.368 1.00 66.19 89 ASP A C 1
ATOM 738 O O . ASP A 1 89 ? -14.426 2.457 -18.967 1.00 66.19 89 ASP A O 1
ATOM 742 N N . LYS A 1 90 ? -12.466 3.520 -18.944 1.00 60.91 90 LYS A N 1
ATOM 743 C CA . LYS A 1 90 ? -11.960 2.973 -20.219 1.00 60.91 90 LYS A CA 1
ATOM 744 C C . LYS A 1 90 ? -11.322 1.594 -20.002 1.00 60.91 90 LYS A C 1
ATOM 746 O O . LYS A 1 90 ? -11.062 1.182 -18.874 1.00 60.91 90 LYS A O 1
ATOM 751 N N . THR A 1 91 ? -11.027 0.879 -21.091 1.00 67.94 91 THR A N 1
ATOM 752 C CA . THR A 1 91 ? -10.469 -0.494 -21.130 1.00 67.94 91 THR A CA 1
ATOM 753 C C . THR A 1 91 ? -9.051 -0.662 -20.541 1.00 67.94 91 THR A C 1
ATOM 755 O O . THR A 1 91 ? -8.346 -1.582 -20.943 1.00 67.94 91 THR A O 1
ATOM 758 N N . GLY A 1 92 ? -8.628 0.185 -19.598 1.00 81.44 92 GLY A N 1
ATOM 759 C CA . GLY A 1 92 ? -7.290 0.196 -19.013 1.00 81.44 92 GLY A CA 1
ATOM 760 C C . GLY A 1 92 ? -6.260 0.737 -20.000 1.00 81.44 92 GLY A C 1
ATOM 761 O O . GLY A 1 92 ? -5.842 0.021 -20.910 1.00 81.44 92 GLY A O 1
ATOM 762 N N . GLU A 1 93 ? -5.837 1.993 -19.854 1.00 90.31 93 GLU A N 1
ATOM 763 C CA . GLU A 1 93 ? -4.703 2.502 -20.636 1.00 90.31 93 GLU A CA 1
ATOM 764 C C . GLU A 1 93 ? -3.386 2.092 -19.975 1.00 90.31 93 GLU A C 1
ATOM 766 O O . GLU A 1 93 ? -3.242 2.178 -18.758 1.00 90.31 93 GLU A O 1
ATOM 771 N N . LEU A 1 94 ? -2.415 1.629 -20.763 1.00 92.25 94 LEU A N 1
ATOM 772 C CA . LEU A 1 94 ? -1.115 1.256 -20.222 1.00 92.25 94 LEU A CA 1
ATOM 773 C C . LEU A 1 94 ? -0.322 2.508 -19.843 1.00 92.25 94 LEU A C 1
ATOM 775 O O . LEU A 1 94 ? -0.034 3.348 -20.692 1.00 92.25 94 LEU A O 1
ATOM 779 N N . VAL A 1 95 ? 0.078 2.592 -18.580 1.00 92.88 95 VAL A N 1
ATOM 780 C CA . VAL A 1 95 ? 0.760 3.754 -18.009 1.00 92.88 95 VAL A CA 1
ATOM 781 C C . VAL A 1 95 ? 1.964 3.325 -17.184 1.00 92.88 95 VAL A C 1
ATOM 783 O O . VAL A 1 95 ? 1.985 2.247 -16.583 1.00 92.88 95 VAL A O 1
ATOM 786 N N . PHE A 1 96 ? 2.957 4.203 -17.098 1.00 91.69 96 PHE A N 1
ATOM 787 C CA . PHE A 1 96 ? 3.908 4.164 -15.999 1.00 91.69 96 PHE A CA 1
ATOM 788 C C . PHE A 1 96 ? 3.367 4.973 -14.835 1.00 91.69 96 PHE A C 1
ATOM 790 O O . PHE A 1 96 ? 2.843 6.069 -15.006 1.00 91.69 96 PHE A O 1
ATOM 797 N N . VAL A 1 97 ? 3.560 4.470 -13.630 1.00 87.31 97 VAL A N 1
ATOM 798 C CA . VAL A 1 97 ? 3.328 5.241 -12.417 1.00 87.31 97 VAL A CA 1
ATOM 799 C C . VAL A 1 97 ? 4.681 5.456 -11.754 1.00 87.31 97 VAL A C 1
ATOM 801 O O . VAL A 1 97 ? 5.447 4.515 -11.556 1.00 87.31 97 VAL A O 1
ATOM 804 N N . CYS A 1 98 ? 4.990 6.709 -11.450 1.00 86.12 98 CYS A N 1
ATOM 805 C CA . CYS A 1 98 ? 6.249 7.146 -10.870 1.00 86.12 98 CYS A CA 1
ATOM 806 C C . CYS A 1 98 ? 5.988 7.671 -9.461 1.00 86.12 98 CYS A C 1
ATOM 808 O O . CYS A 1 98 ? 5.406 8.747 -9.292 1.00 86.12 98 CYS A O 1
ATOM 810 N N . PHE A 1 99 ? 6.418 6.907 -8.458 1.00 77.62 99 PHE A N 1
ATOM 811 C CA . PHE A 1 99 ? 6.427 7.358 -7.076 1.00 77.62 99 PHE A CA 1
ATOM 812 C C . PHE A 1 99 ? 7.733 8.076 -6.758 1.00 77.62 99 PHE A C 1
ATOM 814 O O . PHE A 1 99 ? 8.804 7.539 -7.035 1.00 77.62 99 PHE A O 1
ATOM 821 N N . HIS A 1 100 ? 7.658 9.263 -6.159 1.00 74.25 100 HIS A N 1
ATOM 822 C CA . HIS A 1 100 ? 8.833 10.082 -5.851 1.00 74.25 100 HIS A CA 1
ATOM 823 C C . HIS A 1 100 ? 8.734 10.759 -4.475 1.00 74.25 100 HIS A C 1
ATOM 825 O O . HIS A 1 100 ? 7.641 11.010 -3.966 1.00 74.25 100 HIS A O 1
ATOM 831 N N . SER A 1 101 ? 9.878 11.047 -3.842 1.00 63.72 101 SER A N 1
ATOM 832 C CA . SER A 1 101 ? 9.928 11.655 -2.499 1.00 63.72 101 SER A CA 1
ATOM 833 C C . SER A 1 101 ? 10.070 13.181 -2.501 1.00 63.72 101 SER A C 1
ATOM 835 O O . SER A 1 101 ? 9.837 13.814 -1.476 1.00 63.72 101 SER A O 1
ATOM 837 N N . THR A 1 102 ? 10.473 13.794 -3.620 1.00 61.53 102 THR A N 1
ATOM 838 C CA . THR A 1 102 ? 10.753 15.242 -3.701 1.00 61.53 102 THR A CA 1
ATOM 839 C C . THR A 1 102 ? 9.851 15.955 -4.706 1.00 61.53 102 THR A C 1
ATOM 841 O O . THR A 1 102 ? 9.386 15.364 -5.672 1.00 61.53 102 THR A O 1
ATOM 844 N N . ALA A 1 103 ? 9.590 17.249 -4.508 1.00 53.75 103 ALA A N 1
ATOM 845 C CA . ALA A 1 103 ? 8.721 18.039 -5.390 1.00 53.75 103 ALA A CA 1
ATOM 846 C C . ALA A 1 103 ? 9.355 18.398 -6.757 1.00 53.75 103 ALA A C 1
ATOM 848 O O . ALA A 1 103 ? 8.683 18.980 -7.605 1.00 53.75 103 ALA A O 1
ATOM 849 N N . THR A 1 104 ? 10.632 18.073 -6.972 1.00 54.94 104 THR A N 1
ATOM 850 C CA . THR A 1 104 ? 11.481 18.600 -8.057 1.00 54.94 104 THR A CA 1
ATOM 851 C C . THR A 1 104 ? 11.783 17.595 -9.166 1.00 54.94 104 THR A C 1
ATOM 853 O O . THR A 1 104 ? 12.804 17.711 -9.837 1.00 54.94 104 THR A O 1
ATOM 856 N N . VAL A 1 105 ? 10.908 16.617 -9.405 1.00 59.50 105 VAL A N 1
ATOM 857 C CA . VAL A 1 105 ? 11.021 15.802 -10.621 1.00 59.50 105 VAL A CA 1
ATOM 858 C C . VAL A 1 105 ? 10.526 16.645 -11.795 1.00 59.50 105 VAL A C 1
ATOM 860 O O . VAL A 1 105 ? 9.374 17.086 -11.806 1.00 59.50 105 VAL A O 1
ATOM 863 N N . SER A 1 106 ? 11.389 16.897 -12.779 1.00 60.16 106 SER A N 1
ATOM 864 C CA . SER A 1 106 ? 10.974 17.419 -14.081 1.00 60.16 106 SER A CA 1
ATOM 865 C C . SER A 1 106 ? 9.911 16.475 -14.650 1.00 60.16 106 SER A C 1
ATOM 867 O O . SER A 1 106 ? 10.178 15.310 -14.932 1.00 60.16 106 SER A O 1
ATOM 869 N N . LYS A 1 107 ? 8.664 16.953 -14.730 1.00 69.62 107 LYS A N 1
ATOM 870 C CA . LYS A 1 107 ? 7.512 16.126 -15.107 1.00 69.62 107 LYS A CA 1
ATOM 871 C C . LYS A 1 107 ? 7.525 15.897 -16.617 1.00 69.62 107 LYS A C 1
ATOM 873 O O . LYS A 1 107 ? 7.114 16.767 -17.380 1.00 69.62 107 LYS A O 1
ATOM 878 N N . PHE A 1 108 ? 8.000 14.736 -17.048 1.00 80.19 108 PHE A N 1
ATOM 879 C CA . PHE A 1 108 ? 7.828 14.267 -18.420 1.00 80.19 108 PHE A CA 1
ATOM 880 C C . PHE A 1 108 ? 6.407 13.748 -18.576 1.00 80.19 108 PHE A C 1
ATOM 882 O O . PHE A 1 108 ? 5.925 13.008 -17.732 1.00 80.19 108 PHE A O 1
ATOM 889 N N . SER A 1 109 ? 5.721 14.081 -19.663 1.00 84.88 109 SER A N 1
ATOM 890 C CA . SER A 1 109 ? 4.381 13.527 -19.897 1.00 84.88 109 SER A CA 1
ATOM 891 C C . SER A 1 109 ? 4.405 12.036 -20.249 1.00 84.88 109 SER A C 1
ATOM 893 O O . SER A 1 109 ? 3.394 11.358 -20.078 1.00 84.88 109 SER A O 1
ATOM 895 N N . GLN A 1 110 ? 5.543 11.524 -20.733 1.00 88.62 110 GLN A N 1
ATOM 896 C CA . GLN A 1 110 ? 5.684 10.156 -21.225 1.00 88.62 110 GLN A CA 1
ATOM 897 C C . GLN A 1 110 ? 7.096 9.586 -21.037 1.00 88.62 110 GLN A C 1
ATOM 899 O O . GLN A 1 110 ? 8.085 10.321 -21.071 1.00 88.62 110 GLN A O 1
ATOM 904 N N . PHE A 1 111 ? 7.189 8.261 -20.922 1.00 86.69 111 PHE A N 1
ATOM 905 C CA . PHE A 1 111 ? 8.431 7.490 -20.930 1.00 86.69 111 PHE A CA 1
ATOM 906 C C . PHE A 1 111 ? 8.264 6.233 -21.777 1.00 86.69 111 PHE A C 1
ATOM 908 O O . PHE A 1 111 ? 7.263 5.534 -21.658 1.00 86.69 111 PHE A O 1
ATOM 915 N N . LEU A 1 112 ? 9.228 5.964 -22.665 1.00 86.31 112 LEU A N 1
ATOM 916 C CA . LEU A 1 112 ? 9.147 4.874 -23.653 1.00 86.31 112 LEU A CA 1
ATOM 917 C C . LEU A 1 112 ? 7.827 4.885 -24.457 1.00 86.31 112 LEU A C 1
ATOM 919 O O . LEU A 1 112 ? 7.302 3.839 -24.826 1.00 86.31 112 LEU A O 1
ATOM 923 N N . GLY A 1 113 ? 7.286 6.081 -24.719 1.00 86.44 113 GLY A N 1
ATOM 924 C CA . GLY A 1 113 ? 6.024 6.276 -25.443 1.00 86.44 113 GLY A CA 1
ATOM 925 C C . GLY A 1 113 ? 4.754 5.977 -24.639 1.00 86.44 113 GLY A C 1
ATOM 926 O O . GLY A 1 113 ? 3.675 5.990 -25.220 1.00 86.44 113 GLY A O 1
ATOM 927 N N . LEU A 1 114 ? 4.864 5.708 -23.334 1.00 89.38 114 LEU A N 1
ATOM 928 C CA . LEU A 1 114 ? 3.724 5.507 -22.438 1.00 89.38 114 LEU A CA 1
ATOM 929 C C . LEU A 1 114 ? 3.533 6.721 -21.521 1.00 89.38 114 LEU A C 1
ATOM 931 O O . LEU A 1 114 ? 4.539 7.277 -21.065 1.00 89.38 114 LEU A O 1
ATOM 935 N N . PRO A 1 115 ? 2.288 7.125 -21.210 1.00 92.06 115 PRO A N 1
ATOM 936 C CA . PRO A 1 115 ? 2.023 8.191 -20.250 1.00 92.06 115 PRO A CA 1
ATOM 937 C C . PRO A 1 115 ? 2.608 7.887 -18.868 1.00 92.06 115 PRO A C 1
ATOM 939 O O . PRO A 1 115 ? 2.698 6.723 -18.465 1.00 92.06 115 PRO A O 1
ATOM 942 N N . ILE A 1 116 ? 2.971 8.937 -18.126 1.00 90.06 116 ILE A N 1
ATOM 943 C CA . ILE A 1 116 ? 3.445 8.819 -16.740 1.00 90.06 116 ILE A CA 1
ATOM 944 C C . ILE A 1 116 ? 2.458 9.480 -15.781 1.00 90.06 116 ILE A C 1
ATOM 946 O O . ILE A 1 116 ? 2.163 10.670 -15.888 1.00 90.06 116 ILE A O 1
ATOM 950 N N . ILE A 1 117 ? 2.015 8.725 -14.782 1.00 88.50 117 ILE A N 1
ATOM 951 C CA . ILE A 1 117 ? 1.295 9.234 -13.619 1.00 88.50 117 ILE A CA 1
ATOM 952 C C . ILE A 1 117 ? 2.310 9.468 -12.504 1.00 88.50 117 ILE A C 1
ATOM 954 O O . ILE A 1 117 ? 2.928 8.528 -12.009 1.00 88.50 117 ILE A O 1
ATOM 958 N N . TYR A 1 118 ? 2.474 10.718 -12.083 1.00 85.25 118 TYR A N 1
ATOM 959 C CA . TYR A 1 118 ? 3.315 11.054 -10.936 1.00 85.25 118 TYR A CA 1
ATOM 960 C C . TYR A 1 118 ? 2.508 11.030 -9.647 1.00 85.25 118 TYR A C 1
ATOM 962 O O . TYR A 1 118 ? 1.408 11.586 -9.584 1.00 85.25 118 TYR A O 1
ATOM 970 N N . ARG A 1 119 ? 3.090 10.425 -8.615 1.00 77.25 119 ARG A N 1
ATOM 971 C CA . ARG A 1 119 ? 2.555 10.409 -7.257 1.00 77.25 119 ARG A CA 1
ATOM 972 C C . ARG A 1 119 ? 3.679 10.628 -6.265 1.00 77.25 119 ARG A C 1
ATOM 974 O O . ARG A 1 119 ? 4.731 10.002 -6.373 1.00 77.25 119 ARG A O 1
ATOM 981 N N . ARG A 1 120 ? 3.474 11.486 -5.269 1.00 71.00 120 ARG A N 1
ATOM 982 C CA . ARG A 1 120 ? 4.423 11.520 -4.151 1.00 71.00 120 ARG A CA 1
ATOM 983 C C . ARG A 1 120 ? 4.113 10.395 -3.175 1.00 71.00 120 ARG A C 1
ATOM 985 O O . ARG A 1 120 ? 2.950 10.074 -2.964 1.00 71.00 120 ARG A O 1
ATOM 992 N N . PHE A 1 121 ? 5.139 9.851 -2.523 1.00 63.69 121 PHE A N 1
ATOM 993 C CA . PHE A 1 121 ? 4.933 8.861 -1.453 1.00 63.69 121 PHE A CA 1
ATOM 994 C C . PHE A 1 121 ? 4.123 9.409 -0.265 1.00 63.69 121 PHE A C 1
ATOM 996 O O . PHE A 1 121 ? 3.541 8.632 0.482 1.00 63.69 121 PHE A O 1
ATOM 1003 N N . ASP A 1 122 ? 4.097 10.731 -0.079 1.00 59.94 122 ASP A N 1
ATOM 1004 C CA . ASP A 1 122 ? 3.409 11.433 1.010 1.00 59.94 122 ASP A CA 1
ATOM 1005 C C . ASP A 1 122 ? 2.186 12.248 0.536 1.00 59.94 122 ASP A C 1
ATOM 1007 O O . ASP A 1 122 ? 1.619 13.053 1.288 1.00 59.94 122 ASP A O 1
ATOM 1011 N N . GLU A 1 123 ? 1.794 12.095 -0.730 1.00 61.66 123 GLU A N 1
ATOM 1012 C CA . GLU A 1 123 ? 0.569 12.688 -1.254 1.00 61.66 123 GLU A CA 1
ATOM 1013 C C . GLU A 1 123 ? -0.602 11.784 -0.877 1.00 61.66 123 GLU A C 1
ATOM 1015 O O . GLU A 1 123 ? -0.725 10.654 -1.336 1.00 61.66 123 GLU A O 1
ATOM 1020 N N . ILE A 1 124 ? -1.430 12.293 0.029 1.00 57.94 124 ILE A N 1
ATOM 1021 C CA . ILE A 1 124 ? -2.639 11.632 0.504 1.00 57.94 124 ILE A CA 1
ATOM 1022 C C . ILE A 1 124 ? -3.793 12.300 -0.240 1.00 57.94 124 ILE A C 1
ATOM 1024 O O . ILE A 1 124 ? -3.957 13.519 -0.123 1.00 57.94 124 ILE A O 1
ATOM 1028 N N . GLU A 1 125 ? -4.585 11.536 -0.993 1.00 63.72 125 GLU A N 1
ATOM 1029 C CA . GLU A 1 125 ? -5.896 12.028 -1.420 1.00 63.72 125 GLU A CA 1
ATOM 1030 C C . GLU A 1 125 ? -6.747 12.309 -0.177 1.00 63.72 125 GLU A C 1
ATOM 1032 O O . GLU A 1 125 ? -6.659 11.595 0.813 1.00 63.72 125 GLU A O 1
ATOM 1037 N N . MET A 1 126 ? -7.545 13.375 -0.177 1.00 58.28 126 MET A N 1
ATOM 1038 C CA . MET A 1 126 ? -8.309 13.767 1.018 1.00 58.28 126 MET A CA 1
ATOM 1039 C C . MET A 1 126 ? -9.532 12.869 1.267 1.00 58.28 126 MET A C 1
ATOM 1041 O O . MET A 1 126 ? -10.005 12.802 2.401 1.00 58.28 126 MET A O 1
ATOM 1045 N N . GLU A 1 127 ? -9.991 12.124 0.252 1.00 65.19 127 GLU A N 1
ATOM 1046 C CA . GLU A 1 127 ? -11.154 11.218 0.317 1.00 65.19 127 GLU A CA 1
ATOM 1047 C C . GLU A 1 127 ? -11.133 10.271 1.544 1.00 65.19 127 GLU A C 1
ATOM 1049 O O . GLU A 1 127 ? -12.124 10.202 2.271 1.00 65.19 127 GLU A O 1
ATOM 1054 N N . PRO A 1 128 ? -10.036 9.560 1.870 1.00 59.44 128 PRO A N 1
ATOM 1055 C CA . PRO A 1 128 ? -9.972 8.649 3.013 1.00 59.44 128 PRO A CA 1
ATOM 1056 C C . PRO A 1 128 ? -10.040 9.381 4.353 1.00 59.44 128 PRO A C 1
ATOM 1058 O O . PRO A 1 128 ? -10.584 8.834 5.313 1.00 59.44 128 PRO A O 1
ATOM 1061 N N . LEU A 1 129 ? -9.497 10.603 4.430 1.00 59.84 129 LEU A N 1
ATOM 1062 C CA . LEU A 1 129 ? -9.549 11.428 5.635 1.00 59.84 129 LEU A CA 1
ATOM 1063 C C . LEU A 1 129 ? -10.965 11.967 5.855 1.00 59.84 129 LEU A C 1
ATOM 1065 O O . LEU A 1 129 ? -11.481 11.873 6.964 1.00 59.84 129 LEU A O 1
ATOM 1069 N N . GLU A 1 130 ? -11.614 12.466 4.804 1.00 63.09 130 GLU A N 1
ATOM 1070 C CA . GLU A 1 130 ? -13.010 12.908 4.847 1.00 63.09 130 GLU A CA 1
ATOM 1071 C C . GLU A 1 130 ? -13.950 11.756 5.212 1.00 63.09 130 GLU A C 1
ATOM 1073 O O . GLU A 1 130 ? -14.792 11.902 6.096 1.00 63.09 130 GLU A O 1
ATOM 1078 N N . ASN A 1 131 ? -13.763 10.580 4.608 1.00 59.59 131 ASN A N 1
ATOM 1079 C CA . ASN A 1 131 ? -14.529 9.382 4.948 1.00 59.59 131 ASN A CA 1
ATOM 1080 C C . ASN A 1 131 ? -14.324 8.988 6.413 1.00 59.59 131 ASN A C 1
ATOM 1082 O O . ASN A 1 131 ? -15.298 8.755 7.122 1.00 59.59 131 ASN A O 1
ATOM 1086 N N . ARG A 1 132 ? -13.081 8.976 6.906 1.00 59.28 132 ARG A N 1
ATOM 1087 C CA . ARG A 1 132 ? -12.800 8.683 8.319 1.00 59.28 132 ARG A CA 1
ATOM 1088 C C . ARG A 1 132 ? -13.489 9.672 9.260 1.00 59.28 132 ARG A C 1
ATOM 1090 O O . ARG A 1 132 ? -14.117 9.254 10.228 1.00 59.28 132 ARG A O 1
ATOM 1097 N N . LEU A 1 133 ? -13.398 10.968 8.967 1.00 60.69 133 LEU A N 1
ATOM 1098 C CA . LEU A 1 133 ? -14.067 12.005 9.752 1.00 60.69 133 LEU A CA 1
ATOM 1099 C C . LEU A 1 133 ? -15.591 11.836 9.721 1.00 60.69 133 LEU A C 1
ATOM 1101 O O . LEU A 1 133 ? -16.242 12.052 10.738 1.00 60.69 133 LEU A O 1
ATOM 1105 N N . ASN A 1 134 ? -16.160 11.409 8.592 1.00 61.03 134 ASN A N 1
ATOM 1106 C CA . ASN A 1 134 ? -17.588 11.126 8.469 1.00 61.03 134 ASN A CA 1
ATOM 1107 C C . ASN A 1 134 ? -18.024 9.884 9.261 1.00 61.03 134 ASN A C 1
ATOM 1109 O O . ASN A 1 134 ? -19.078 9.927 9.895 1.00 61.03 134 ASN A O 1
ATOM 1113 N N . ASP A 1 135 ? -17.225 8.815 9.270 1.00 60.16 135 ASP A N 1
ATOM 1114 C CA . ASP A 1 135 ? -17.469 7.606 10.076 1.00 60.16 135 ASP A CA 1
ATOM 1115 C C . ASP A 1 135 ? -17.545 7.975 11.575 1.00 60.16 135 ASP A C 1
ATOM 1117 O O . ASP A 1 135 ? -18.502 7.645 12.284 1.00 60.16 135 ASP A O 1
ATOM 1121 N N . GLU A 1 136 ? -16.589 8.793 12.033 1.00 58.41 136 GLU A N 1
ATOM 1122 C CA . GLU A 1 136 ? -16.534 9.310 13.404 1.00 58.41 136 GLU A CA 1
ATOM 1123 C C . GLU A 1 136 ? -17.680 10.297 13.714 1.00 58.41 136 GLU A C 1
ATOM 1125 O O . GLU A 1 136 ? -18.314 10.205 14.771 1.00 58.41 136 GLU A O 1
ATOM 1130 N N . TYR A 1 137 ? -17.995 11.217 12.793 1.00 53.16 137 TYR A N 1
ATOM 1131 C CA . TYR A 1 137 ? -19.045 12.228 12.967 1.00 53.16 137 TYR A CA 1
ATOM 1132 C C . TYR A 1 137 ? -20.442 11.606 13.042 1.00 53.16 137 TYR A C 1
ATOM 1134 O O . TYR A 1 137 ? -21.262 12.005 13.873 1.00 53.16 137 TYR A O 1
ATOM 1142 N N . GLN A 1 138 ? -20.716 10.593 12.216 1.00 55.47 138 GLN A N 1
ATOM 1143 C CA . GLN A 1 138 ? -22.012 9.918 12.201 1.00 55.47 138 GLN A CA 1
ATOM 1144 C C . GLN A 1 138 ? -22.198 8.931 13.369 1.00 55.47 138 GLN A C 1
ATOM 1146 O O . GLN A 1 138 ? -23.284 8.360 13.505 1.00 55.47 138 GLN A O 1
ATOM 1151 N N . ARG A 1 139 ? -21.183 8.745 14.235 1.00 54.12 139 ARG A N 1
ATOM 1152 C CA . ARG A 1 139 ? -21.177 7.786 15.361 1.00 54.12 139 ARG A CA 1
ATOM 1153 C C . ARG A 1 139 ? -21.670 6.397 14.955 1.00 54.12 139 ARG A C 1
ATOM 1155 O O . ARG A 1 139 ? -22.368 5.728 15.724 1.00 54.12 139 ARG A O 1
ATOM 1162 N N . VAL A 1 140 ? -21.371 5.972 13.734 1.00 58.00 140 VAL A N 1
ATOM 1163 C CA . VAL A 1 140 ? -21.813 4.664 13.274 1.00 58.00 140 VAL A CA 1
ATOM 1164 C C . VAL A 1 140 ? -20.818 3.645 13.811 1.00 58.00 140 VAL A C 1
ATOM 1166 O O . VAL A 1 140 ? -19.729 3.459 13.291 1.00 58.00 140 VAL A O 1
ATOM 1169 N N . SER A 1 141 ? -21.175 3.016 14.925 1.00 65.06 141 SER A N 1
ATOM 1170 C CA . SER A 1 141 ? -20.377 1.933 15.486 1.00 65.06 141 SER A CA 1
ATOM 1171 C C . SER A 1 141 ? -20.697 0.627 14.775 1.00 65.06 141 SER A C 1
ATOM 1173 O O . SER A 1 141 ? -21.874 0.309 14.575 1.00 65.06 141 SER A O 1
ATOM 1175 N N . PHE A 1 142 ? -19.669 -0.175 14.514 1.00 71.38 142 PHE A N 1
ATOM 1176 C CA . PHE A 1 142 ? -19.848 -1.589 14.215 1.00 71.38 142 PHE A CA 1
ATOM 1177 C C . PHE A 1 142 ? -20.682 -2.279 15.291 1.00 71.38 142 PHE A C 1
ATOM 1179 O O . PHE A 1 142 ? -20.512 -2.053 16.494 1.00 71.38 142 PHE A O 1
ATOM 1186 N N . THR A 1 143 ? -21.571 -3.167 14.863 1.00 76.44 143 THR A N 1
ATOM 1187 C CA . THR A 1 143 ? -22.158 -4.139 15.776 1.00 76.44 143 THR A CA 1
ATOM 1188 C C . THR A 1 143 ? -21.096 -5.165 16.181 1.00 76.44 143 THR A C 1
ATOM 1190 O O . THR A 1 143 ? -20.082 -5.353 15.507 1.00 76.44 143 THR A O 1
ATOM 1193 N N . LYS A 1 144 ? -21.331 -5.894 17.279 1.00 75.06 144 LYS A N 1
ATOM 1194 C CA . LYS A 1 144 ? -20.444 -7.005 17.671 1.00 75.06 144 LYS A CA 1
ATOM 1195 C C . LYS A 1 144 ? -20.315 -8.058 16.565 1.00 75.06 144 LYS A C 1
ATOM 1197 O O . LYS A 1 144 ? -19.245 -8.638 16.418 1.00 75.06 144 LYS A O 1
ATOM 1202 N N . ASN A 1 145 ? -21.385 -8.278 15.800 1.00 81.44 145 ASN A N 1
ATOM 1203 C CA . ASN A 1 145 ? -21.370 -9.207 14.677 1.00 81.44 145 ASN A CA 1
ATOM 1204 C C . ASN A 1 145 ? -20.501 -8.682 13.534 1.00 81.44 145 ASN A C 1
ATOM 1206 O O . ASN A 1 145 ? -19.711 -9.456 13.012 1.00 81.44 145 ASN A O 1
ATOM 1210 N N . ASP A 1 146 ? -20.562 -7.385 13.208 1.00 77.69 146 ASP A N 1
ATOM 1211 C CA . ASP A 1 146 ? -19.692 -6.802 12.176 1.00 77.69 146 ASP A CA 1
ATOM 1212 C C . ASP A 1 146 ? -18.212 -7.016 12.518 1.00 77.69 146 ASP A C 1
ATOM 1214 O O . ASP A 1 146 ? -17.447 -7.474 11.676 1.00 77.69 146 ASP A O 1
ATOM 1218 N N . VAL A 1 147 ? -17.814 -6.784 13.775 1.00 74.06 147 VAL A N 1
ATOM 1219 C CA . VAL A 1 147 ? -16.426 -7.003 14.222 1.00 74.06 147 VAL A CA 1
ATOM 1220 C C . VAL A 1 147 ? -15.998 -8.463 14.047 1.00 74.06 147 VAL A C 1
ATOM 1222 O O . VAL A 1 147 ? -14.869 -8.732 13.636 1.00 74.06 147 VAL A O 1
ATOM 1225 N N . VAL A 1 148 ? -16.873 -9.421 14.368 1.00 80.00 148 VAL A N 1
ATOM 1226 C CA . VAL A 1 148 ? -16.578 -10.852 14.197 1.00 80.00 148 VAL A CA 1
ATOM 1227 C C . VAL A 1 148 ? -16.471 -11.205 12.716 1.00 80.00 148 VAL A C 1
ATOM 1229 O O . VAL A 1 148 ? -15.490 -11.832 12.317 1.00 80.00 148 VAL A O 1
ATOM 1232 N N . THR A 1 149 ? -17.422 -10.769 11.891 1.00 83.19 149 THR A N 1
ATOM 1233 C CA . THR A 1 149 ? -17.427 -11.104 10.466 1.00 83.19 149 THR A CA 1
ATOM 1234 C C . THR A 1 149 ? -16.253 -10.479 9.721 1.00 83.19 149 THR A C 1
ATOM 1236 O O . THR A 1 149 ? -15.607 -11.150 8.923 1.00 83.19 149 THR A O 1
ATOM 1239 N N . VAL A 1 150 ? -15.901 -9.229 10.021 1.00 79.50 150 VAL A N 1
ATOM 1240 C CA . VAL A 1 150 ? -14.724 -8.562 9.444 1.00 79.50 150 VAL A CA 1
ATOM 124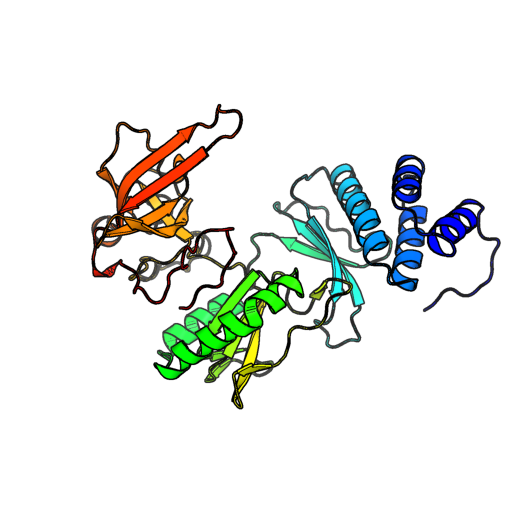1 C C . VAL A 1 150 ? -13.451 -9.346 9.747 1.00 79.50 150 VAL A C 1
ATOM 1243 O O . VAL A 1 150 ? -12.632 -9.555 8.855 1.00 79.50 150 VAL A O 1
ATOM 1246 N N . LYS A 1 151 ? -13.288 -9.832 10.984 1.00 78.81 151 LYS A N 1
ATOM 1247 C CA . LYS A 1 151 ? -12.136 -10.671 11.344 1.00 78.81 151 LYS A CA 1
ATOM 1248 C C . LYS A 1 151 ? -12.085 -11.949 10.521 1.00 78.81 151 LYS A C 1
ATOM 1250 O O . LYS A 1 151 ? -11.007 -12.327 10.077 1.00 78.81 151 LYS A O 1
ATOM 1255 N N . LEU A 1 152 ? -13.228 -12.600 10.318 1.00 86.12 152 LEU A N 1
ATOM 1256 C CA . LEU A 1 152 ? -13.314 -13.801 9.489 1.00 86.12 152 LEU A CA 1
ATOM 1257 C C . LEU A 1 152 ? -12.935 -13.495 8.036 1.00 86.12 152 LEU A C 1
ATOM 1259 O O . LEU A 1 152 ? -12.061 -14.165 7.499 1.00 86.12 152 LEU A O 1
ATOM 1263 N N . LEU A 1 153 ? -13.484 -12.426 7.452 1.00 85.88 153 LEU A N 1
ATOM 1264 C CA . LEU A 1 153 ? -13.179 -11.999 6.082 1.00 85.88 153 LEU A CA 1
ATOM 1265 C C . LEU A 1 153 ? -11.691 -11.694 5.892 1.00 85.88 153 LEU A C 1
ATOM 1267 O O . LEU A 1 153 ? -11.083 -12.156 4.929 1.00 85.88 153 LEU A O 1
ATOM 1271 N N . ILE A 1 154 ? -11.089 -10.941 6.816 1.00 80.25 154 ILE A N 1
ATOM 1272 C CA . ILE A 1 154 ? -9.660 -10.604 6.759 1.00 80.25 154 ILE A CA 1
ATOM 1273 C C . ILE A 1 154 ? -8.804 -11.865 6.906 1.00 80.25 154 ILE A C 1
ATOM 1275 O O . ILE A 1 154 ? -7.811 -12.009 6.197 1.00 80.25 154 ILE A O 1
ATOM 1279 N N . ASN A 1 155 ? -9.179 -12.788 7.792 1.00 81.69 155 ASN A N 1
ATOM 1280 C CA . ASN A 1 155 ? -8.433 -14.028 7.989 1.00 81.69 155 ASN A CA 1
ATOM 1281 C C . ASN A 1 155 ? -8.544 -14.980 6.789 1.00 81.69 155 ASN A C 1
ATOM 1283 O O . ASN A 1 155 ? -7.558 -15.626 6.447 1.00 81.69 155 ASN A O 1
ATOM 1287 N N . GLU A 1 156 ? -9.715 -15.066 6.157 1.00 88.69 156 GLU A N 1
ATOM 1288 C CA . GLU A 1 156 ? -9.964 -15.963 5.025 1.00 88.69 156 GLU A CA 1
ATOM 1289 C C . GLU A 1 156 ? -9.362 -15.426 3.720 1.00 88.69 156 GLU A C 1
ATOM 1291 O O . GLU A 1 156 ? -8.698 -16.161 2.991 1.00 88.69 156 GLU A O 1
ATOM 1296 N N . HIS A 1 157 ? -9.536 -14.130 3.441 1.00 89.00 157 HIS A N 1
ATOM 1297 C CA . HIS A 1 157 ? -9.167 -13.534 2.150 1.00 89.00 157 HIS A CA 1
ATOM 1298 C C . HIS A 1 157 ? -7.870 -12.735 2.187 1.00 89.00 157 HIS A C 1
ATOM 1300 O O . HIS A 1 157 ? -7.256 -12.524 1.144 1.00 89.00 157 HIS A O 1
ATOM 1306 N N . GLY A 1 158 ? -7.426 -12.278 3.360 1.00 82.25 158 GLY A N 1
ATOM 1307 C CA . GLY A 1 158 ? -6.336 -11.308 3.471 1.00 82.25 158 GLY A CA 1
ATOM 1308 C C . GLY A 1 158 ? -5.025 -11.787 2.852 1.00 82.25 158 GLY A C 1
ATOM 1309 O O . GLY A 1 158 ? -4.398 -11.042 2.103 1.00 82.25 158 GLY A O 1
ATOM 1310 N N . GLU A 1 159 ? -4.624 -13.037 3.102 1.00 79.19 159 GLU A N 1
ATOM 1311 C CA . GLU A 1 159 ? -3.386 -13.594 2.534 1.00 79.19 159 GLU A CA 1
ATOM 1312 C C . GLU A 1 159 ? -3.443 -13.675 1.004 1.00 79.19 159 GLU A C 1
ATOM 1314 O O . GLU A 1 159 ? -2.485 -13.297 0.327 1.00 79.19 159 GLU A O 1
ATOM 1319 N N . TYR A 1 160 ? -4.578 -14.114 0.456 1.00 87.00 160 TYR A N 1
ATOM 1320 C CA . TYR A 1 160 ? -4.803 -14.137 -0.985 1.00 87.00 160 TYR A CA 1
ATOM 1321 C C . TYR A 1 160 ? -4.746 -12.723 -1.574 1.00 87.00 160 TYR A C 1
ATOM 1323 O O . TYR A 1 160 ? -4.010 -12.488 -2.529 1.00 87.00 160 TYR A O 1
ATOM 1331 N N . LEU A 1 161 ? -5.451 -11.766 -0.967 1.00 85.69 161 LEU A N 1
ATOM 1332 C CA . LEU A 1 161 ? -5.509 -10.386 -1.443 1.00 85.69 161 LEU A CA 1
ATOM 1333 C C . LEU A 1 161 ? -4.123 -9.728 -1.468 1.00 85.69 161 LEU A C 1
ATOM 1335 O O . LEU A 1 161 ? -3.735 -9.172 -2.490 1.00 85.69 161 LEU A O 1
ATOM 1339 N N . PHE A 1 162 ? -3.334 -9.853 -0.397 1.00 79.88 162 PHE A N 1
ATOM 1340 C CA . PHE A 1 162 ? -1.965 -9.318 -0.367 1.00 79.88 162 PHE A CA 1
ATOM 1341 C C . PHE A 1 162 ? -1.021 -10.010 -1.352 1.00 79.88 162 PHE A C 1
ATOM 1343 O O . PHE A 1 162 ? -0.058 -9.400 -1.814 1.00 79.88 162 PHE A O 1
ATOM 1350 N N . LYS A 1 163 ? -1.263 -11.287 -1.664 1.00 77.69 163 LYS A N 1
ATOM 1351 C CA . LYS A 1 163 ? -0.467 -12.031 -2.643 1.00 77.69 163 LYS A CA 1
ATOM 1352 C C . LYS A 1 163 ? -0.793 -11.622 -4.078 1.00 77.69 163 LYS A C 1
ATOM 1354 O O . LYS A 1 163 ? 0.107 -11.603 -4.914 1.00 77.69 163 LYS A O 1
ATOM 1359 N N . MET A 1 164 ? -2.064 -11.355 -4.362 1.00 83.56 164 MET A N 1
ATOM 1360 C CA . MET A 1 164 ? -2.556 -11.118 -5.720 1.00 83.56 164 MET A CA 1
ATOM 1361 C C . MET A 1 164 ? -2.570 -9.643 -6.121 1.00 83.56 164 MET A C 1
ATOM 1363 O O . MET A 1 164 ? -2.579 -9.364 -7.318 1.00 83.56 164 MET A O 1
ATOM 1367 N N . HIS A 1 165 ? -2.541 -8.727 -5.150 1.00 81.44 165 HIS A N 1
ATOM 1368 C CA . HIS A 1 165 ? -2.617 -7.288 -5.387 1.00 81.44 165 HIS A CA 1
ATOM 1369 C C . HIS A 1 165 ? -1.427 -6.561 -4.750 1.00 81.44 165 HIS A C 1
ATOM 1371 O O . HIS A 1 165 ? -1.434 -6.250 -3.557 1.00 81.44 165 HIS A O 1
ATOM 1377 N N . SER A 1 166 ? -0.388 -6.264 -5.534 1.00 79.19 166 SER A N 1
ATOM 1378 C CA . SER A 1 166 ? 0.834 -5.616 -5.023 1.00 79.19 166 SER A CA 1
ATOM 1379 C C . SER A 1 166 ? 0.643 -4.136 -4.681 1.00 79.19 166 SER A C 1
ATOM 1381 O O . SER A 1 166 ? 1.459 -3.545 -3.967 1.00 79.19 166 SER A O 1
ATOM 1383 N N . ASN A 1 167 ? -0.440 -3.536 -5.179 1.00 77.12 167 ASN A N 1
ATOM 1384 C CA . ASN A 1 167 ? -0.860 -2.182 -4.841 1.00 77.12 167 ASN A CA 1
ATOM 1385 C C . ASN A 1 167 ? -1.627 -2.092 -3.512 1.00 77.12 167 ASN A C 1
ATOM 1387 O O . ASN A 1 167 ? -1.877 -0.970 -3.071 1.00 77.12 167 ASN A O 1
ATOM 1391 N N . LEU A 1 168 ? -1.995 -3.220 -2.890 1.00 80.44 168 LEU A N 1
ATOM 1392 C CA . LEU A 1 168 ? -2.703 -3.271 -1.612 1.00 80.44 168 LEU A CA 1
ATOM 1393 C C . LEU A 1 168 ? -1.748 -2.998 -0.444 1.00 80.44 168 LEU A C 1
ATOM 1395 O O . LEU A 1 168 ? -0.726 -3.663 -0.276 1.00 80.44 168 LEU A O 1
ATOM 1399 N N . GLU A 1 169 ? -2.108 -2.040 0.401 1.00 73.88 169 GLU A N 1
ATOM 1400 C CA . GLU A 1 169 ? -1.318 -1.640 1.566 1.00 73.88 169 GLU A CA 1
ATOM 1401 C C . GLU A 1 169 ? -1.921 -2.140 2.875 1.00 73.88 169 GLU A C 1
ATOM 1403 O O . GLU A 1 169 ? -1.196 -2.594 3.763 1.00 73.88 169 GLU A O 1
ATOM 1408 N N . ALA A 1 170 ? -3.248 -2.079 2.993 1.00 75.00 170 ALA A N 1
ATOM 1409 C CA . ALA A 1 170 ? -3.964 -2.482 4.192 1.00 75.00 170 ALA A CA 1
ATOM 1410 C C . ALA A 1 170 ? -5.390 -2.940 3.875 1.00 75.00 170 ALA A C 1
ATOM 1412 O O . ALA A 1 170 ? -5.983 -2.566 2.863 1.00 75.00 170 ALA A O 1
ATOM 1413 N N . ILE A 1 171 ? -5.943 -3.723 4.797 1.00 78.62 171 ILE A N 1
ATOM 1414 C CA . ILE A 1 171 ? -7.342 -4.144 4.803 1.00 78.62 171 ILE A CA 1
ATOM 1415 C C . ILE A 1 171 ? -7.919 -3.747 6.158 1.00 78.62 171 ILE A C 1
ATOM 1417 O O . ILE A 1 171 ? -7.306 -4.043 7.188 1.00 78.62 171 ILE A O 1
ATOM 1421 N N . SER A 1 172 ? -9.075 -3.092 6.161 1.00 78.38 172 SER A N 1
ATOM 1422 C CA . SER A 1 172 ? -9.839 -2.796 7.375 1.00 78.38 172 SER A CA 1
ATOM 1423 C C . SER A 1 172 ? -11.333 -2.981 7.123 1.00 78.38 172 SER A C 1
ATOM 1425 O O . SER A 1 172 ? -11.749 -3.447 6.063 1.00 78.38 172 SER A O 1
ATOM 1427 N N . ALA A 1 173 ? -12.154 -2.595 8.093 1.00 81.50 173 ALA A N 1
ATOM 1428 C CA . ALA A 1 173 ? -13.567 -2.359 7.860 1.00 81.50 173 ALA A CA 1
ATOM 1429 C C . ALA A 1 173 ? -13.897 -0.873 7.958 1.00 81.50 173 ALA A C 1
ATOM 1431 O O . ALA A 1 173 ? -13.171 -0.102 8.587 1.00 81.50 173 ALA A O 1
ATOM 1432 N N . SER A 1 174 ? -15.022 -0.492 7.361 1.00 79.50 174 SER A N 1
ATOM 1433 C CA . SER A 1 174 ? -15.700 0.771 7.643 1.00 79.50 174 SER A CA 1
ATOM 1434 C C . SER A 1 174 ? -17.199 0.526 7.738 1.00 79.50 174 SER A C 1
ATOM 1436 O O . SER A 1 174 ? -17.749 -0.365 7.088 1.00 79.50 174 SER A O 1
ATOM 1438 N N . SER A 1 175 ? -17.860 1.297 8.595 1.00 80.06 175 SER A N 1
ATOM 1439 C CA . SER A 1 175 ? -19.314 1.244 8.747 1.00 80.06 175 SER A CA 1
ATOM 1440 C C . SER A 1 175 ? -20.047 2.063 7.667 1.00 80.06 175 SER A C 1
ATOM 1442 O O . SER A 1 175 ? -21.278 2.034 7.547 1.00 80.06 175 SER A O 1
ATOM 1444 N N . ILE A 1 176 ? -19.262 2.781 6.864 1.00 81.31 176 ILE A N 1
ATOM 1445 C CA . ILE A 1 176 ? -19.672 3.536 5.693 1.00 81.31 176 ILE A CA 1
ATOM 1446 C C . ILE A 1 176 ? -18.924 3.028 4.459 1.00 81.31 176 ILE A C 1
ATOM 1448 O O . ILE A 1 176 ? -17.848 2.436 4.554 1.00 81.31 176 ILE A O 1
ATOM 1452 N N . ARG A 1 177 ? -19.476 3.315 3.285 1.00 85.81 177 ARG A N 1
ATOM 1453 C CA . ARG A 1 177 ? -18.870 2.998 1.994 1.00 85.81 177 ARG A CA 1
ATOM 1454 C C . ARG A 1 177 ? -18.865 4.232 1.102 1.00 85.81 177 ARG A C 1
ATOM 1456 O O . ARG A 1 177 ? -19.900 4.888 0.967 1.00 85.81 177 ARG A O 1
ATOM 1463 N N . SER A 1 178 ? -17.723 4.518 0.478 1.00 82.44 178 SER A N 1
ATOM 1464 C CA . SER A 1 178 ? -17.633 5.514 -0.591 1.00 82.44 178 SER A CA 1
ATOM 1465 C C . SER A 1 178 ? -18.200 4.945 -1.892 1.00 82.44 178 SER A C 1
ATOM 1467 O O . SER A 1 178 ? -17.905 3.815 -2.284 1.00 82.44 178 SER A O 1
ATOM 1469 N N . THR A 1 179 ? -19.041 5.715 -2.575 1.00 82.62 179 THR A N 1
ATOM 1470 C CA . THR A 1 179 ? -19.621 5.352 -3.873 1.00 82.62 179 THR A CA 1
ATOM 1471 C C . THR A 1 179 ? -19.519 6.525 -4.842 1.00 82.62 179 THR A C 1
ATOM 1473 O O . THR A 1 179 ? -19.331 7.669 -4.426 1.00 82.62 179 THR A O 1
ATOM 1476 N N . LYS A 1 180 ? -19.742 6.278 -6.143 1.00 77.06 180 LYS A N 1
ATOM 1477 C CA . LYS A 1 180 ? -19.831 7.349 -7.158 1.00 77.06 180 LYS A CA 1
ATOM 1478 C C . LYS A 1 180 ? -20.902 8.410 -6.822 1.00 77.06 180 LYS A C 1
ATOM 1480 O O . LYS A 1 180 ? -20.839 9.518 -7.343 1.00 77.06 180 LYS A O 1
ATOM 1485 N N . HIS A 1 181 ? -21.869 8.093 -5.955 1.00 78.69 181 HIS A N 1
ATOM 1486 C CA . HIS A 1 181 ? -22.954 8.988 -5.535 1.00 78.69 181 HIS A CA 1
ATOM 1487 C C . HIS A 1 181 ? -22.765 9.571 -4.124 1.00 78.69 181 HIS A C 1
ATOM 1489 O O . HIS A 1 181 ? -23.691 10.171 -3.580 1.00 78.69 181 HIS A O 1
ATOM 1495 N N . GLY A 1 182 ? -21.580 9.404 -3.531 1.00 80.50 182 GLY A N 1
ATOM 1496 C CA . GLY A 1 182 ? -21.260 9.857 -2.181 1.00 80.50 182 GLY A CA 1
ATOM 1497 C C . GLY A 1 182 ? -21.185 8.715 -1.170 1.00 80.50 182 GLY A C 1
ATOM 1498 O O . GLY A 1 182 ? -21.008 7.549 -1.527 1.00 80.50 182 GLY A O 1
ATOM 1499 N N . ILE A 1 183 ? -21.292 9.066 0.108 1.00 83.06 183 ILE A N 1
ATOM 1500 C CA . ILE A 1 183 ? -21.074 8.153 1.233 1.00 83.06 183 ILE A CA 1
ATOM 1501 C C . ILE A 1 183 ? -22.400 7.527 1.661 1.00 83.06 183 ILE A C 1
ATOM 1503 O O . ILE A 1 183 ? -23.369 8.239 1.929 1.00 83.06 183 ILE A O 1
ATOM 1507 N N . ILE A 1 184 ? -22.431 6.200 1.784 1.00 86.06 184 ILE A N 1
ATOM 1508 C CA . ILE A 1 184 ? -23.592 5.455 2.288 1.00 86.06 184 ILE A CA 1
ATOM 1509 C C . ILE A 1 184 ? -23.255 4.709 3.578 1.00 86.06 184 ILE A C 1
ATOM 1511 O O . ILE A 1 184 ? -22.119 4.290 3.786 1.00 86.06 184 ILE A O 1
ATOM 1515 N N . LYS A 1 185 ? -24.256 4.510 4.441 1.00 85.62 185 LYS A N 1
ATOM 1516 C CA . LYS A 1 185 ? -24.124 3.744 5.686 1.00 85.62 185 LYS A CA 1
ATOM 1517 C C . LYS A 1 185 ? -24.258 2.249 5.397 1.00 85.62 185 LYS A C 1
ATOM 1519 O O . LYS A 1 185 ? -25.370 1.746 5.246 1.00 85.62 185 LYS A O 1
ATOM 1524 N N . GLN A 1 186 ? -23.131 1.557 5.296 1.00 87.19 186 GLN A N 1
ATOM 1525 C CA . GLN A 1 186 ? -23.060 0.138 4.972 1.00 87.19 186 GLN A CA 1
ATOM 1526 C C . GLN A 1 186 ? -21.731 -0.438 5.470 1.00 87.19 186 GLN A C 1
ATOM 1528 O O . GLN A 1 186 ? -20.674 0.068 5.097 1.00 87.19 186 GLN A O 1
ATOM 1533 N N . THR A 1 187 ? -21.786 -1.522 6.253 1.00 85.31 187 THR A N 1
ATOM 1534 C CA . THR A 1 187 ? -20.592 -2.296 6.623 1.00 85.31 187 THR A CA 1
ATOM 1535 C C . THR A 1 187 ? -19.882 -2.760 5.354 1.00 85.31 187 THR A C 1
ATOM 1537 O O . THR A 1 187 ? -20.468 -3.469 4.533 1.00 85.31 187 THR A O 1
ATOM 1540 N N . SER A 1 188 ? -18.625 -2.360 5.197 1.00 88.94 188 SER A N 1
ATOM 1541 C CA . SER A 1 188 ? -17.794 -2.683 4.041 1.00 88.94 188 SER A CA 1
ATOM 1542 C C . SER A 1 188 ? -16.375 -3.058 4.458 1.00 88.94 188 SER A C 1
ATOM 1544 O O . SER A 1 188 ? -15.891 -2.651 5.518 1.00 88.94 188 SER A O 1
ATOM 1546 N N . ILE A 1 189 ? -15.713 -3.852 3.617 1.00 89.69 189 ILE A N 1
ATOM 1547 C CA . ILE A 1 189 ? -14.288 -4.151 3.750 1.00 89.69 189 ILE A CA 1
ATOM 1548 C C . ILE A 1 189 ? -13.511 -3.107 2.963 1.00 89.69 189 ILE A C 1
ATOM 1550 O O . ILE A 1 189 ? -13.634 -3.011 1.744 1.00 89.69 189 ILE A O 1
ATOM 1554 N N . VAL A 1 190 ? -12.705 -2.318 3.659 1.00 86.12 190 VAL A N 1
ATOM 1555 C CA . VAL A 1 190 ? -11.909 -1.269 3.034 1.00 86.12 190 VAL A CA 1
ATOM 1556 C C . VAL A 1 190 ? -10.591 -1.864 2.569 1.00 86.12 190 VAL A C 1
ATOM 1558 O O . VAL A 1 190 ? -9.842 -2.427 3.370 1.00 86.12 190 VAL A O 1
ATOM 1561 N N . LEU A 1 191 ? -10.303 -1.718 1.280 1.00 88.12 191 LEU A N 1
ATOM 1562 C CA . LEU A 1 191 ? -9.025 -2.080 0.679 1.00 88.12 191 LEU A CA 1
ATOM 1563 C C . LEU A 1 191 ? -8.259 -0.788 0.394 1.00 88.12 191 LEU A C 1
ATOM 1565 O O . LEU A 1 191 ? -8.605 -0.031 -0.517 1.00 88.12 191 LEU A O 1
ATOM 1569 N N . TYR A 1 192 ? -7.234 -0.523 1.201 1.00 82.12 192 TYR A N 1
ATOM 1570 C CA . TYR A 1 192 ? -6.359 0.629 1.014 1.00 82.12 192 TYR A CA 1
ATOM 1571 C C . TYR A 1 192 ? -5.290 0.286 -0.006 1.00 82.12 192 TYR A C 1
ATOM 1573 O O . TYR A 1 192 ? -4.510 -0.644 0.203 1.00 82.12 192 TYR A O 1
ATOM 1581 N N . CYS A 1 193 ? -5.245 1.042 -1.094 1.00 80.44 193 CYS A N 1
ATOM 1582 C CA . CYS A 1 193 ? -4.278 0.850 -2.161 1.00 80.44 193 CYS A CA 1
ATOM 1583 C C . CYS A 1 193 ? -3.438 2.106 -2.397 1.00 80.44 193 CYS A C 1
ATOM 1585 O O . CYS A 1 193 ? -3.831 3.220 -2.048 1.00 80.44 193 CYS A O 1
ATOM 1587 N N . ARG A 1 194 ? -2.274 1.927 -3.025 1.00 75.62 194 ARG A N 1
ATOM 1588 C CA . ARG A 1 194 ? -1.358 3.033 -3.352 1.00 75.62 194 ARG A CA 1
ATOM 1589 C C . ARG A 1 194 ? -1.923 4.039 -4.344 1.00 75.62 194 ARG A C 1
ATOM 1591 O O . ARG A 1 194 ? -1.544 5.203 -4.309 1.00 75.62 194 ARG A O 1
ATOM 1598 N N . LEU A 1 195 ? -2.729 3.557 -5.284 1.00 82.75 195 LEU A N 1
ATOM 1599 C CA . LEU A 1 195 ? -3.287 4.344 -6.375 1.00 82.75 195 LEU A CA 1
ATOM 1600 C C . LEU A 1 195 ? -4.575 3.666 -6.850 1.00 82.75 195 LEU A C 1
ATOM 1602 O O . LEU A 1 195 ? -4.545 2.555 -7.382 1.00 82.75 195 LEU A O 1
ATOM 1606 N N . LYS A 1 196 ? -5.708 4.320 -6.626 1.00 86.31 196 LYS A N 1
ATOM 1607 C CA . LYS A 1 196 ? -7.050 3.850 -6.956 1.00 86.31 196 LYS A CA 1
ATOM 1608 C C . LYS A 1 196 ? -7.269 4.047 -8.440 1.00 86.31 196 LYS A C 1
ATOM 1610 O O . LYS A 1 196 ? -6.817 5.007 -9.062 1.00 86.31 196 LYS A O 1
ATOM 1615 N N . GLY A 1 197 ? -7.956 3.076 -9.022 1.00 87.19 197 GLY A N 1
ATOM 1616 C CA . GLY A 1 197 ? -8.190 3.043 -10.456 1.00 87.19 197 GLY A CA 1
ATOM 1617 C C . GLY A 1 197 ? -6.941 2.740 -11.281 1.00 87.19 197 GLY A C 1
ATOM 1618 O O . GLY A 1 197 ? -7.067 2.709 -12.493 1.00 87.19 197 GLY A O 1
ATOM 1619 N N . VAL A 1 198 ? -5.773 2.464 -10.688 1.00 89.81 198 VAL A N 1
ATOM 1620 C CA . VAL A 1 198 ? -4.620 1.938 -11.433 1.00 89.81 198 VAL A CA 1
ATOM 1621 C C . VAL A 1 198 ? -4.258 0.549 -10.928 1.00 89.81 198 VAL A C 1
ATOM 1623 O O . VAL A 1 198 ? -3.919 0.355 -9.759 1.00 89.81 198 VAL A O 1
ATOM 1626 N N . ILE A 1 199 ? -4.333 -0.428 -11.828 1.00 90.25 199 ILE A N 1
ATOM 1627 C CA . ILE A 1 199 ? -4.050 -1.834 -11.530 1.00 90.25 199 ILE A CA 1
ATOM 1628 C C . ILE A 1 199 ? -2.630 -2.151 -11.988 1.00 90.25 199 ILE A C 1
ATOM 1630 O O . ILE A 1 199 ? -2.284 -1.814 -13.123 1.00 90.25 199 ILE A O 1
ATOM 1634 N N . PRO A 1 200 ? -1.799 -2.815 -11.178 1.00 88.50 200 PRO A N 1
ATOM 1635 C CA . PRO A 1 200 ? -0.471 -3.217 -11.621 1.00 88.50 200 PRO A CA 1
ATOM 1636 C C . PRO A 1 200 ? -0.578 -4.201 -12.783 1.00 88.50 200 PRO A C 1
ATOM 1638 O O . PRO A 1 200 ? -1.475 -5.045 -12.838 1.00 88.50 200 PRO A O 1
ATOM 1641 N N . TYR A 1 201 ? 0.325 -4.088 -13.751 1.00 87.50 201 TYR A N 1
ATOM 1642 C CA . TYR A 1 201 ? 0.225 -4.903 -14.953 1.00 87.50 201 TYR A CA 1
ATOM 1643 C C . TYR A 1 201 ? 0.304 -6.403 -14.622 1.00 87.50 201 TYR A C 1
ATOM 1645 O O . TYR A 1 201 ? 1.254 -6.872 -13.996 1.00 87.50 201 TYR A O 1
ATOM 1653 N N . GLY A 1 202 ? -0.672 -7.171 -15.111 1.00 83.25 202 GLY A N 1
ATOM 1654 C CA . GLY A 1 202 ? -0.750 -8.618 -14.893 1.00 83.25 202 GLY A CA 1
ATOM 1655 C C . GLY A 1 202 ? -1.431 -9.036 -13.586 1.00 83.25 202 GLY A C 1
ATOM 1656 O O . GLY A 1 202 ? -1.425 -10.235 -13.278 1.00 83.25 202 GLY A O 1
ATOM 1657 N N . GLU A 1 203 ? -2.001 -8.081 -12.850 1.00 87.06 203 GLU A N 1
ATOM 1658 C CA . GLU A 1 203 ? -2.892 -8.298 -11.708 1.00 87.06 203 GLU A CA 1
ATOM 1659 C C . GLU A 1 203 ? -4.360 -8.093 -12.105 1.00 87.06 203 GLU A C 1
ATOM 1661 O O . GLU A 1 203 ? -4.673 -7.535 -13.160 1.00 87.06 203 GLU A O 1
ATOM 1666 N N . GLU A 1 204 ? -5.264 -8.583 -11.260 1.00 90.75 204 GLU A N 1
ATOM 1667 C CA . GLU A 1 204 ? -6.708 -8.440 -11.438 1.00 90.75 204 GLU A CA 1
ATOM 1668 C C . GLU A 1 204 ? -7.238 -7.204 -10.698 1.00 90.75 204 GLU A C 1
ATOM 1670 O O . GLU A 1 204 ? -6.596 -6.672 -9.787 1.00 90.75 204 GLU A O 1
ATOM 1675 N N . LEU A 1 205 ? -8.440 -6.761 -11.080 1.00 91.19 205 LEU A N 1
ATOM 1676 C CA . LEU A 1 205 ? -9.208 -5.795 -10.295 1.00 91.19 205 LEU A CA 1
ATOM 1677 C C . LEU A 1 205 ? -9.417 -6.323 -8.873 1.00 91.19 205 LEU A C 1
ATOM 1679 O O . LEU A 1 205 ? -9.592 -7.525 -8.665 1.00 91.19 205 LEU A O 1
ATOM 1683 N N . PHE A 1 206 ? -9.464 -5.415 -7.899 1.00 92.38 206 PHE A N 1
ATOM 1684 C CA . PHE A 1 206 ? -9.938 -5.780 -6.571 1.00 92.38 206 PHE A CA 1
ATOM 1685 C C . PHE A 1 206 ? -11.363 -6.345 -6.652 1.00 92.38 206 PHE A C 1
ATOM 1687 O O . PHE A 1 206 ? -12.174 -5.838 -7.435 1.00 92.38 206 PHE A O 1
ATOM 1694 N N . PRO A 1 207 ? -11.696 -7.362 -5.842 1.00 93.94 207 PRO A N 1
ATOM 1695 C CA . PRO A 1 207 ? -13.043 -7.910 -5.826 1.00 93.94 207 PRO A CA 1
ATOM 1696 C C . PRO A 1 207 ? -14.031 -6.849 -5.342 1.00 93.94 207 PRO A C 1
ATOM 1698 O O . PRO A 1 207 ? -13.738 -6.136 -4.387 1.00 93.94 207 PRO A O 1
ATOM 1701 N N . GLU A 1 208 ? -15.209 -6.763 -5.959 1.00 93.06 208 GLU A N 1
ATOM 1702 C CA . GLU A 1 208 ? -16.280 -5.842 -5.536 1.00 93.06 208 GLU A CA 1
ATOM 1703 C C . GLU A 1 208 ? -16.947 -6.271 -4.221 1.00 93.06 208 GLU A C 1
ATOM 1705 O O . GLU A 1 208 ? -17.522 -5.451 -3.502 1.00 93.06 208 GLU A O 1
ATOM 1710 N N . GLU A 1 209 ? -16.877 -7.567 -3.910 1.00 94.88 209 GLU A N 1
ATOM 1711 C CA . GLU A 1 209 ? -17.438 -8.177 -2.711 1.00 94.88 209 GLU A CA 1
ATOM 1712 C C . GLU A 1 209 ? -16.532 -9.311 -2.221 1.00 94.88 209 GLU A C 1
ATOM 1714 O O . GLU A 1 209 ? -15.980 -10.071 -3.018 1.00 94.88 209 GLU A O 1
ATOM 1719 N N . LEU A 1 210 ? -16.437 -9.470 -0.904 1.00 93.69 210 LEU A N 1
ATOM 1720 C CA . LEU A 1 210 ? -15.845 -10.637 -0.253 1.00 93.69 210 LEU A CA 1
ATOM 1721 C C . LEU A 1 210 ? -16.946 -11.487 0.383 1.00 93.69 210 LEU A C 1
ATOM 1723 O O . LEU A 1 210 ? -18.008 -10.975 0.747 1.00 93.69 210 LEU A O 1
ATOM 1727 N N . LYS A 1 211 ? -16.704 -12.793 0.511 1.00 92.31 211 LYS A N 1
ATOM 1728 C CA . LYS A 1 211 ? -17.691 -13.745 1.036 1.00 92.31 211 LYS A CA 1
ATOM 1729 C C . LYS A 1 211 ? -17.156 -14.475 2.255 1.00 92.31 211 LYS A C 1
ATOM 1731 O O . LYS A 1 211 ? -16.010 -14.895 2.238 1.00 92.31 211 LYS A O 1
ATOM 1736 N N . VAL A 1 212 ? -17.996 -14.648 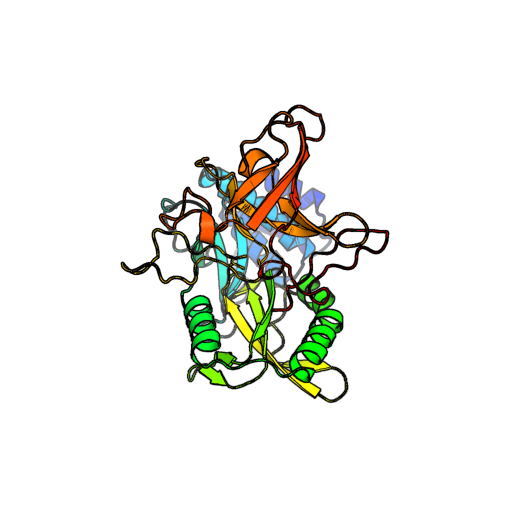3.265 1.00 85.88 212 VAL A N 1
ATOM 1737 C CA . VAL A 1 212 ? -17.781 -15.584 4.378 1.00 85.88 212 VAL A CA 1
ATOM 1738 C C . VAL A 1 212 ? -19.088 -16.337 4.548 1.00 85.88 212 VAL A C 1
ATOM 1740 O O . VAL A 1 212 ? -20.150 -15.715 4.652 1.00 85.88 212 VAL A O 1
ATOM 1743 N N . ASP A 1 213 ? -19.013 -17.665 4.532 1.00 85.75 213 ASP A N 1
ATOM 1744 C CA . ASP A 1 213 ? -20.178 -18.547 4.460 1.00 85.75 213 ASP A CA 1
ATOM 1745 C C . ASP A 1 213 ? -21.123 -18.127 3.305 1.00 85.75 213 ASP A C 1
ATOM 1747 O O . ASP A 1 213 ? -20.697 -17.952 2.162 1.00 85.75 213 ASP A O 1
ATOM 1751 N N . GLU A 1 214 ? -22.406 -17.915 3.601 1.00 86.19 214 GLU A N 1
ATOM 1752 C CA . GLU A 1 214 ? -23.435 -17.490 2.640 1.00 86.19 214 GLU A CA 1
ATOM 1753 C C . GLU A 1 214 ? -23.596 -15.959 2.548 1.00 86.19 214 GLU A C 1
ATOM 1755 O O . GLU A 1 214 ? -24.483 -15.455 1.854 1.00 86.19 214 GLU A O 1
ATOM 1760 N N . GLN A 1 215 ? -22.769 -15.187 3.260 1.00 86.50 215 GLN A N 1
ATOM 1761 C CA . GLN A 1 215 ? -22.894 -13.732 3.342 1.00 86.50 215 GLN A CA 1
ATOM 1762 C C . GLN A 1 215 ? -21.886 -13.027 2.437 1.00 86.50 215 GLN A C 1
ATOM 1764 O O . GLN A 1 215 ? -20.736 -13.446 2.300 1.00 86.50 215 GLN A O 1
ATOM 1769 N N . ARG A 1 216 ? -22.322 -11.922 1.824 1.00 91.56 216 ARG A N 1
ATOM 1770 C CA . ARG A 1 216 ? -21.491 -11.080 0.959 1.00 91.56 216 ARG A CA 1
ATOM 1771 C C . ARG A 1 216 ? -21.320 -9.704 1.567 1.00 91.56 216 ARG A C 1
ATOM 1773 O O . ARG A 1 216 ? -22.290 -9.099 2.020 1.00 91.56 216 ARG A O 1
ATOM 1780 N N . TYR A 1 217 ? -20.092 -9.216 1.523 1.00 90.94 217 TYR A N 1
ATOM 1781 C CA . TYR A 1 217 ? -19.711 -7.927 2.065 1.00 90.94 217 TYR A CA 1
ATOM 1782 C C . TYR A 1 217 ? -19.070 -7.089 0.969 1.00 90.94 217 TYR A C 1
ATOM 1784 O O . TYR A 1 217 ? -18.116 -7.553 0.344 1.00 90.94 217 TYR A O 1
ATOM 1792 N N . PRO A 1 218 ? -19.565 -5.868 0.721 1.00 93.75 218 PRO A N 1
ATOM 1793 C CA . PRO A 1 218 ? -19.004 -5.013 -0.308 1.00 93.75 218 PRO A CA 1
ATOM 1794 C C . PRO A 1 218 ? -17.590 -4.583 0.062 1.00 93.75 218 PRO A C 1
ATOM 1796 O O . PRO A 1 218 ? -17.283 -4.354 1.236 1.00 93.75 218 PRO A O 1
ATOM 1799 N N . THR A 1 219 ? -16.754 -4.401 -0.951 1.00 92.69 219 THR A N 1
ATOM 1800 C CA . THR A 1 219 ? -15.467 -3.737 -0.791 1.00 92.69 219 THR A CA 1
ATOM 1801 C C . THR A 1 219 ? -15.584 -2.239 -1.066 1.00 92.69 219 THR A C 1
ATOM 1803 O O . THR A 1 219 ? -16.425 -1.764 -1.846 1.00 92.69 219 THR A O 1
ATOM 1806 N N . ASP A 1 220 ? -14.736 -1.480 -0.383 1.00 90.56 220 ASP A N 1
ATOM 1807 C CA . ASP A 1 220 ? -14.543 -0.050 -0.575 1.00 90.56 220 ASP A CA 1
ATOM 1808 C C . ASP A 1 220 ? -13.064 0.210 -0.874 1.00 90.56 220 ASP A C 1
ATOM 1810 O O . ASP A 1 220 ? -12.203 0.053 -0.005 1.00 90.56 220 ASP A O 1
ATOM 1814 N N . ILE A 1 221 ? -12.760 0.554 -2.126 1.00 89.06 221 ILE A N 1
ATOM 1815 C CA . ILE A 1 221 ? -11.387 0.812 -2.563 1.00 89.06 221 ILE A CA 1
ATOM 1816 C C . ILE A 1 221 ? -11.060 2.272 -2.292 1.00 89.06 221 ILE A C 1
ATOM 1818 O O . ILE A 1 221 ? -11.651 3.185 -2.882 1.00 89.06 221 ILE A O 1
ATOM 1822 N N . ARG A 1 222 ? -10.072 2.491 -1.429 1.00 83.75 222 ARG A N 1
ATOM 1823 C CA . ARG A 1 222 ? -9.601 3.828 -1.072 1.00 83.75 222 ARG A CA 1
ATOM 1824 C C . ARG A 1 222 ? -8.136 3.955 -1.470 1.00 83.75 222 ARG A C 1
ATOM 1826 O O . ARG A 1 222 ? -7.349 3.038 -1.230 1.00 83.75 222 ARG A O 1
ATOM 1833 N N . GLU A 1 223 ? -7.765 5.079 -2.083 1.00 76.69 223 GLU A N 1
ATOM 1834 C CA . GLU A 1 223 ? -6.351 5.472 -2.075 1.00 76.69 223 GLU A CA 1
ATOM 1835 C C . GLU A 1 223 ? -5.967 5.681 -0.631 1.00 76.69 223 GLU A C 1
ATOM 1837 O O . GLU A 1 223 ? -6.761 6.199 0.144 1.00 76.69 223 GLU A O 1
ATOM 1842 N N . GLY A 1 224 ? -4.800 5.249 -0.209 1.00 61.25 224 GLY A N 1
ATOM 1843 C CA . GLY A 1 224 ? -4.502 5.444 1.187 1.00 61.25 224 GLY A CA 1
ATOM 1844 C C . GLY A 1 224 ? -3.149 4.953 1.569 1.00 61.25 224 GLY A C 1
ATOM 1845 O O . GLY A 1 224 ? -2.933 3.756 1.707 1.00 61.25 224 GLY A O 1
ATOM 1846 N N . PHE A 1 225 ? -2.327 5.937 1.903 1.00 47.19 225 PHE A N 1
ATOM 1847 C CA . PHE A 1 225 ? -1.402 5.831 3.005 1.00 47.19 225 PHE A CA 1
ATOM 1848 C C . PHE A 1 225 ? -2.170 5.354 4.245 1.00 47.19 225 PHE A C 1
ATOM 1850 O O . PHE A 1 225 ? -3.048 6.057 4.763 1.00 47.19 225 PHE A O 1
ATOM 1857 N N . PHE A 1 226 ? -1.839 4.165 4.745 1.00 38.69 226 PHE A N 1
ATOM 1858 C CA . PHE A 1 226 ? -2.244 3.771 6.087 1.00 38.69 226 PHE A CA 1
ATOM 1859 C C . PHE A 1 226 ? -1.462 4.643 7.075 1.00 38.69 226 PHE A C 1
ATOM 1861 O O . PHE A 1 226 ? -0.380 4.288 7.542 1.00 38.69 226 PHE A O 1
ATOM 1868 N N . SER A 1 227 ? -2.019 5.815 7.389 1.00 35.09 227 SER A N 1
ATOM 1869 C CA . SER A 1 227 ? -1.654 6.565 8.583 1.00 35.09 227 SER A CA 1
ATOM 1870 C C . SER A 1 227 ? -2.110 5.733 9.781 1.00 35.09 227 SER A C 1
ATOM 1872 O O . SER A 1 227 ? -3.147 5.973 10.410 1.00 35.09 227 SER A O 1
ATOM 1874 N N . LEU A 1 228 ? -1.262 4.786 10.145 1.00 35.78 228 LEU A N 1
ATOM 1875 C CA . LEU A 1 228 ? -0.945 4.614 11.538 1.00 35.78 228 LEU A CA 1
ATOM 1876 C C . LEU A 1 228 ? -0.664 6.036 12.100 1.00 35.78 228 LEU A C 1
ATOM 1878 O O . LEU A 1 228 ? 0.160 6.755 11.552 1.00 35.78 228 LEU A O 1
ATOM 1882 N N . GLY A 1 229 ? -1.487 6.494 13.049 1.00 36.69 229 GLY A N 1
ATOM 1883 C CA . GLY A 1 229 ? -1.922 7.893 13.272 1.00 36.69 229 GLY A CA 1
ATOM 1884 C C . GLY A 1 229 ? -0.957 9.085 13.074 1.00 36.69 229 GLY A C 1
ATOM 1885 O O . GLY A 1 229 ? -0.544 9.721 14.046 1.00 36.69 229 GLY A O 1
ATOM 1886 N N . MET A 1 230 ? -0.753 9.520 11.835 1.00 37.22 230 MET A N 1
ATOM 1887 C CA . MET A 1 230 ? -0.104 10.782 11.495 1.00 37.22 230 MET A CA 1
ATOM 1888 C C . MET A 1 230 ? -1.016 11.640 10.612 1.00 37.22 230 MET A C 1
ATOM 1890 O O . MET A 1 230 ? -1.206 11.362 9.431 1.00 37.22 230 MET A O 1
ATOM 1894 N N . ILE A 1 231 ? -1.517 12.747 11.162 1.00 40.81 231 ILE A N 1
ATOM 1895 C CA . ILE A 1 231 ? -1.790 13.940 10.356 1.00 40.81 231 ILE A CA 1
ATOM 1896 C C . ILE A 1 231 ? -0.622 14.890 10.640 1.00 40.81 231 ILE A C 1
ATOM 1898 O O . ILE A 1 231 ? -0.458 15.285 11.795 1.00 40.81 231 ILE A O 1
ATOM 1902 N N . PRO A 1 232 ? 0.209 15.255 9.647 1.00 36.50 232 PRO A N 1
ATOM 1903 C CA . PRO A 1 232 ? 1.263 16.241 9.851 1.00 36.50 232 PRO A CA 1
ATOM 1904 C C . PRO A 1 232 ? 0.665 17.550 10.377 1.00 36.50 232 PRO A C 1
ATOM 1906 O O . PRO A 1 232 ? -0.282 18.073 9.787 1.00 36.50 232 PRO A O 1
ATOM 1909 N N . ALA A 1 233 ? 1.244 18.113 11.444 1.00 39.22 233 ALA A N 1
ATOM 1910 C CA . ALA A 1 233 ? 0.754 19.332 12.102 1.00 39.22 233 ALA A CA 1
ATOM 1911 C C . ALA A 1 233 ? 0.559 20.531 11.144 1.00 39.22 233 ALA A C 1
ATOM 1913 O O . ALA A 1 233 ? -0.262 21.409 11.385 1.00 39.22 233 ALA A O 1
ATOM 1914 N N . GLN A 1 234 ? 1.284 20.544 10.023 1.00 37.72 234 GLN A N 1
ATOM 1915 C CA . GLN A 1 234 ? 1.236 21.582 8.987 1.00 37.72 234 GLN A CA 1
ATOM 1916 C C . GLN A 1 234 ? 0.011 21.494 8.062 1.00 37.72 234 GLN A C 1
ATOM 1918 O O . GLN A 1 234 ? -0.255 22.434 7.320 1.00 37.72 234 GLN A O 1
ATOM 1923 N N . ARG A 1 235 ? -0.726 20.376 8.080 1.00 40.38 235 ARG A N 1
ATOM 1924 C CA . ARG A 1 235 ? -1.967 20.186 7.307 1.00 40.38 235 ARG A CA 1
ATOM 1925 C C . ARG A 1 235 ? -3.219 20.286 8.182 1.00 40.38 235 ARG A C 1
ATOM 1927 O O . ARG A 1 235 ? -4.299 19.877 7.764 1.00 40.38 235 ARG A O 1
ATOM 1934 N N . LEU A 1 236 ? -3.075 20.810 9.399 1.00 42.59 236 LEU A N 1
ATOM 1935 C CA . LEU A 1 236 ? -4.183 20.990 10.326 1.00 42.59 236 LEU A CA 1
ATOM 1936 C C . LEU A 1 236 ? -4.930 22.297 10.051 1.00 42.59 236 LEU A C 1
ATOM 1938 O O . LEU A 1 236 ? -4.290 23.318 9.790 1.00 42.59 236 LEU A O 1
ATOM 1942 N N . PRO A 1 237 ? -6.271 22.307 10.147 1.00 36.25 237 PRO A N 1
ATOM 1943 C CA . PRO A 1 237 ? -7.007 23.559 10.234 1.00 36.25 237 PRO A CA 1
ATOM 1944 C C . PRO A 1 237 ? -6.506 24.369 11.439 1.00 36.25 237 PRO A C 1
ATOM 1946 O O . PRO A 1 237 ? -6.056 23.811 12.440 1.00 36.25 237 PRO A O 1
ATOM 1949 N N . SER A 1 238 ? -6.612 25.695 11.351 1.00 38.69 238 SER A N 1
ATOM 1950 C CA . SER A 1 238 ? -6.082 26.700 12.293 1.00 38.69 238 SER A CA 1
ATOM 1951 C C . SER A 1 238 ? -6.540 26.565 13.758 1.00 38.69 238 SER A C 1
ATOM 1953 O O . SER A 1 238 ? -6.044 27.291 14.615 1.00 38.69 238 SER A O 1
ATOM 1955 N N . ASN A 1 239 ? -7.425 25.612 14.059 1.00 37.59 239 ASN A N 1
ATOM 1956 C CA . ASN A 1 239 ? -7.734 25.121 15.399 1.00 37.59 239 ASN A CA 1
ATOM 1957 C C . ASN A 1 239 ? -7.432 23.609 15.469 1.00 37.59 239 ASN A C 1
ATOM 1959 O O . ASN A 1 239 ? -8.249 22.812 14.995 1.00 37.59 239 ASN A O 1
ATOM 1963 N N . PRO A 1 240 ? -6.301 23.173 16.058 1.00 38.75 240 PRO A N 1
ATOM 1964 C CA . PRO A 1 240 ? -6.044 21.755 16.267 1.00 38.75 240 PRO A CA 1
ATOM 1965 C C . PRO A 1 240 ? -7.074 21.199 17.261 1.00 38.75 240 PRO A C 1
ATOM 1967 O O . PRO A 1 240 ? -7.092 21.549 18.440 1.00 38.75 240 PRO A O 1
ATOM 1970 N N . HIS A 1 241 ? -7.967 20.344 16.765 1.00 39.22 241 HIS A N 1
ATOM 1971 C CA . HIS A 1 241 ? -9.015 19.718 17.563 1.00 39.22 241 HIS A CA 1
ATOM 1972 C C . HIS A 1 241 ? -8.408 18.854 18.695 1.00 39.22 241 HIS A C 1
ATOM 1974 O O . HIS A 1 241 ? -7.399 18.190 18.465 1.00 39.22 241 HIS A O 1
ATOM 1980 N N . PRO A 1 242 ? -9.022 18.749 19.890 1.00 37.22 242 PRO A N 1
ATOM 1981 C CA . PRO A 1 242 ? -8.580 17.881 21.002 1.00 37.22 242 PRO A CA 1
ATOM 1982 C C . PRO A 1 242 ? -8.461 16.361 20.710 1.00 37.22 242 PRO A C 1
ATOM 1984 O O . PRO A 1 242 ? -8.223 15.583 21.630 1.00 37.22 242 PRO A O 1
ATOM 1987 N N . HIS A 1 243 ? -8.601 15.916 19.454 1.00 44.06 243 HIS A N 1
ATOM 1988 C CA . HIS A 1 243 ? -8.585 14.508 19.028 1.00 44.06 243 HIS A CA 1
ATOM 1989 C C . HIS A 1 243 ? -7.214 13.980 18.552 1.00 44.06 243 HIS A C 1
ATOM 1991 O O . HIS A 1 243 ? -7.131 12.838 18.115 1.00 44.06 243 HIS A O 1
ATOM 1997 N N . PHE A 1 244 ? -6.118 14.738 18.697 1.00 58.75 244 PHE A N 1
ATOM 1998 C CA . PHE A 1 244 ? -4.757 14.229 18.412 1.00 58.75 244 PHE A CA 1
ATOM 1999 C C . PHE A 1 244 ? -4.263 13.175 19.403 1.00 58.75 244 PHE A C 1
ATOM 2001 O O . PHE A 1 244 ? -3.276 12.491 19.141 1.00 58.75 244 PHE A O 1
ATOM 2008 N N . VAL A 1 245 ? -4.936 13.051 20.547 1.00 64.62 245 VAL A N 1
ATOM 2009 C CA . VAL A 1 245 ? -4.619 12.070 21.579 1.00 64.62 245 VAL A CA 1
ATOM 2010 C C . VAL A 1 245 ? -5.457 10.809 21.350 1.00 64.62 245 VAL A C 1
ATOM 2012 O O . VAL A 1 245 ? -6.652 10.774 21.640 1.00 64.62 245 VAL A O 1
ATOM 2015 N N . ASN A 1 246 ? -4.824 9.749 20.856 1.00 64.69 246 ASN A N 1
ATOM 2016 C CA . ASN A 1 246 ? -5.431 8.443 20.625 1.00 64.69 246 ASN A CA 1
ATOM 2017 C C . ASN A 1 246 ? -5.725 7.736 21.954 1.00 64.69 246 ASN A C 1
ATOM 2019 O O . ASN A 1 246 ? -4.806 7.334 22.672 1.00 64.69 246 ASN A O 1
ATOM 2023 N N . ASN A 1 247 ? -7.007 7.546 22.267 1.00 68.31 247 ASN A N 1
ATOM 2024 C CA . ASN A 1 247 ? -7.469 6.837 23.456 1.00 68.31 247 ASN A CA 1
ATOM 2025 C C . ASN A 1 247 ? -8.558 5.808 23.072 1.00 68.31 247 ASN A C 1
ATOM 2027 O O . ASN A 1 247 ? -9.707 6.217 22.901 1.00 68.31 247 ASN A O 1
ATOM 2031 N N . PRO A 1 248 ? -8.229 4.508 22.912 1.00 70.44 248 PRO A N 1
ATOM 2032 C CA . PRO A 1 248 ? -6.941 3.862 23.200 1.00 70.44 248 PRO A CA 1
ATOM 2033 C C . PRO A 1 248 ? -5.826 4.228 22.203 1.00 70.44 248 PRO A C 1
ATOM 2035 O O . PRO A 1 248 ? -6.088 4.828 21.158 1.00 70.44 248 PRO A O 1
ATOM 2038 N N . LEU A 1 249 ? -4.572 3.884 22.535 1.00 73.31 249 LEU A N 1
ATOM 2039 C CA . LEU A 1 249 ? -3.438 4.053 21.618 1.00 73.31 249 LEU A CA 1
ATOM 2040 C C . LEU A 1 249 ? -3.661 3.279 20.319 1.00 73.31 249 LEU A C 1
ATOM 2042 O O . LEU A 1 249 ? -4.300 2.230 20.315 1.00 73.31 249 LEU A O 1
ATOM 2046 N N . ARG A 1 2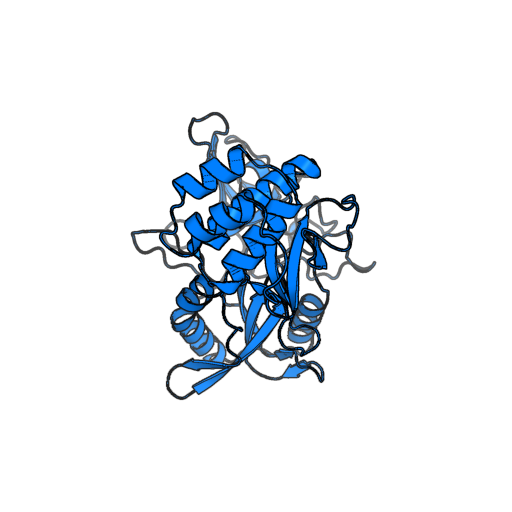50 ? -3.093 3.776 19.221 1.00 64.62 250 ARG A N 1
ATOM 2047 C CA . ARG A 1 250 ? -3.179 3.129 17.909 1.00 64.62 250 ARG A CA 1
ATOM 2048 C C . ARG A 1 250 ? -1.788 2.960 17.337 1.00 64.62 250 ARG A C 1
ATOM 2050 O O . ARG A 1 250 ? -0.934 3.812 17.562 1.00 64.62 250 ARG A O 1
ATOM 2057 N N . MET A 1 251 ? -1.562 1.877 16.597 1.00 69.44 251 MET A N 1
ATOM 2058 C CA . MET A 1 251 ? -0.298 1.731 15.887 1.00 69.44 251 MET A CA 1
ATOM 2059 C C . MET A 1 251 ? -0.045 2.973 15.015 1.00 69.44 251 MET A C 1
ATOM 2061 O O . MET A 1 251 ? -0.974 3.624 14.530 1.00 69.44 251 MET A O 1
ATOM 2065 N N . GLY A 1 252 ? 1.237 3.300 14.910 1.00 61.19 252 GLY A N 1
ATOM 2066 C CA . GLY A 1 252 ? 1.931 4.436 14.292 1.00 61.19 252 GLY A CA 1
ATOM 2067 C C . GLY A 1 252 ? 1.355 5.809 14.508 1.00 61.19 252 GLY A C 1
ATOM 2068 O O . GLY A 1 252 ? 1.760 6.734 13.814 1.00 61.19 252 GLY A O 1
ATOM 2069 N N . CYS A 1 253 ? 0.522 5.981 15.536 1.00 68.88 253 CYS A N 1
ATOM 2070 C CA . CYS A 1 253 ? 0.337 7.314 16.066 1.00 68.88 253 CYS A CA 1
ATOM 2071 C C . CYS A 1 253 ? 1.700 7.931 16.407 1.00 68.88 253 CYS A C 1
ATOM 2073 O O . CYS A 1 253 ? 2.606 7.224 16.867 1.00 68.88 253 CYS A O 1
ATOM 2075 N N . SER A 1 254 ? 1.831 9.235 16.182 1.00 81.38 254 SER A N 1
ATOM 2076 C CA . SER A 1 254 ? 3.044 9.975 16.526 1.00 81.38 254 SER A CA 1
ATOM 2077 C C . SER A 1 254 ? 3.371 9.842 18.008 1.00 81.38 254 SER A C 1
ATOM 2079 O O . SER A 1 254 ? 2.532 10.142 18.858 1.00 81.38 254 SER A O 1
ATOM 2081 N N . ILE A 1 255 ? 4.587 9.408 18.317 1.00 88.94 255 ILE A N 1
ATOM 2082 C CA . ILE A 1 255 ? 5.104 9.288 19.678 1.00 88.94 255 ILE A CA 1
ATOM 2083 C C . ILE A 1 255 ? 6.494 9.901 19.781 1.00 88.94 255 ILE A C 1
ATOM 2085 O O . ILE A 1 255 ? 7.231 9.996 18.799 1.00 88.94 255 ILE A O 1
ATOM 2089 N N . GLY A 1 256 ? 6.848 10.313 20.992 1.00 89.44 256 GLY A N 1
ATOM 2090 C CA . GLY A 1 256 ? 8.179 10.805 21.330 1.00 89.44 256 GLY A CA 1
ATOM 2091 C C . GLY A 1 256 ? 8.427 10.711 22.829 1.00 89.44 256 GLY A C 1
ATOM 2092 O O . GLY A 1 256 ? 7.491 10.572 23.622 1.00 89.44 256 GLY A O 1
ATOM 2093 N N . ALA A 1 257 ? 9.693 10.770 23.229 1.00 89.75 257 ALA A N 1
ATOM 2094 C CA . ALA A 1 257 ? 10.033 10.918 24.638 1.00 89.75 257 ALA A CA 1
ATOM 2095 C C . ALA A 1 257 ? 9.640 12.325 25.119 1.00 89.75 257 ALA A C 1
ATOM 2097 O O . ALA A 1 257 ? 9.927 13.317 24.451 1.00 89.75 257 ALA A O 1
ATOM 2098 N N . SER A 1 258 ? 8.991 12.409 26.280 1.00 88.00 258 SER A N 1
ATOM 2099 C CA . SER A 1 258 ? 8.570 13.680 26.878 1.00 88.00 258 SER A CA 1
ATOM 2100 C C . SER A 1 258 ? 9.784 14.575 27.135 1.00 88.00 258 SER A C 1
ATOM 2102 O O . SER A 1 258 ? 10.776 14.130 27.712 1.00 88.00 258 SER A O 1
ATOM 2104 N N . GLY A 1 259 ?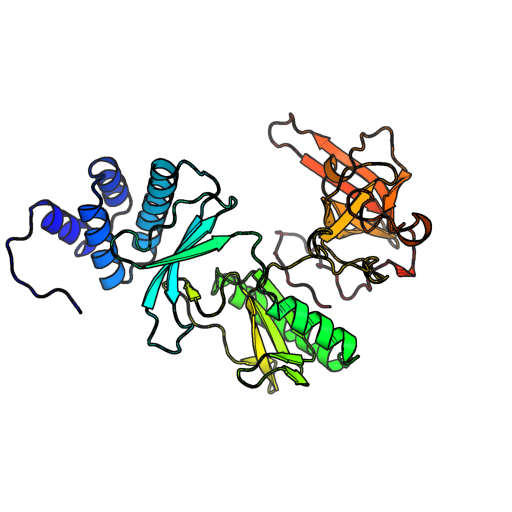 9.705 15.836 26.724 1.00 82.12 259 GLY A N 1
ATOM 2105 C CA . GLY A 1 259 ? 10.790 16.811 26.805 1.00 82.12 259 GLY A CA 1
ATOM 2106 C C . GLY A 1 259 ? 11.800 16.735 25.655 1.00 82.12 259 GLY A C 1
ATOM 2107 O O . GLY A 1 259 ? 12.771 17.495 25.658 1.00 82.12 259 GLY A O 1
ATOM 2108 N N . PHE A 1 260 ? 11.596 15.859 24.664 1.00 81.69 260 PHE A N 1
ATOM 2109 C CA . PHE A 1 260 ? 12.499 15.698 23.526 1.00 81.69 260 PHE A CA 1
ATOM 2110 C C . PHE A 1 260 ? 11.815 16.033 22.202 1.00 81.69 260 PHE A C 1
ATOM 2112 O O . PHE A 1 260 ? 10.659 15.707 21.963 1.00 81.69 260 PHE A O 1
ATOM 2119 N N . LYS A 1 261 ? 12.577 16.643 21.289 1.00 79.12 261 LYS A N 1
ATOM 2120 C CA . LYS A 1 261 ? 12.107 17.003 19.939 1.00 79.12 261 LYS A CA 1
ATOM 2121 C C . LYS A 1 261 ? 12.246 15.868 18.918 1.00 79.12 261 LYS A C 1
ATOM 2123 O O . LYS A 1 261 ? 12.232 16.120 17.718 1.00 79.12 261 LYS A O 1
ATOM 2128 N N . PHE A 1 262 ? 12.412 14.634 19.384 1.00 79.62 262 PHE A N 1
ATOM 2129 C CA . PHE A 1 262 ? 12.386 13.462 18.517 1.00 79.62 262 PHE A CA 1
ATOM 2130 C C . PHE A 1 262 ? 10.947 12.975 18.375 1.00 79.62 262 PHE A C 1
ATOM 2132 O O . PHE A 1 262 ? 10.167 13.009 19.329 1.00 79.62 262 PHE A O 1
ATOM 2139 N N . ALA A 1 263 ? 10.603 12.554 17.167 1.00 83.19 263 ALA A N 1
ATOM 2140 C CA . ALA A 1 263 ? 9.290 12.042 16.837 1.00 83.19 263 ALA A CA 1
ATOM 2141 C C . ALA A 1 263 ? 9.433 10.834 15.921 1.00 83.19 263 ALA A C 1
ATOM 2143 O O . ALA A 1 263 ? 10.391 10.712 15.156 1.00 83.19 263 ALA A O 1
ATOM 2144 N N . GLY A 1 264 ? 8.456 9.951 16.007 1.00 80.19 264 GLY A N 1
ATOM 2145 C CA . GLY A 1 264 ? 8.340 8.788 15.155 1.00 80.19 264 GLY A CA 1
ATOM 2146 C C . GLY A 1 264 ? 7.034 8.079 15.437 1.00 80.19 264 GLY A C 1
ATOM 2147 O O . GLY A 1 264 ? 6.115 8.644 16.028 1.00 80.19 264 GLY A O 1
ATOM 2148 N N . THR A 1 265 ? 6.939 6.835 15.003 1.00 81.75 265 THR A N 1
ATOM 2149 C CA . THR A 1 265 ? 5.679 6.104 15.013 1.00 81.75 265 THR A CA 1
ATOM 2150 C C . THR A 1 265 ? 5.651 5.059 16.121 1.00 81.75 265 THR A C 1
ATOM 2152 O O . THR A 1 265 ? 6.637 4.375 16.417 1.00 81.75 265 THR A O 1
ATOM 2155 N N . LEU A 1 266 ? 4.486 4.923 16.750 1.00 86.00 266 LEU A N 1
ATOM 2156 C CA . LEU A 1 266 ? 4.176 3.774 17.592 1.00 86.00 266 LEU A CA 1
ATOM 2157 C C . LEU A 1 266 ? 4.221 2.494 16.733 1.00 86.00 266 LEU A C 1
ATOM 2159 O O . LEU A 1 266 ? 3.533 2.377 15.734 1.00 86.00 266 LEU A O 1
ATOM 2163 N N . GLY A 1 267 ? 5.037 1.509 17.061 1.00 79.06 267 GLY A N 1
ATOM 2164 C CA . GLY A 1 267 ? 5.083 0.238 16.328 1.00 79.06 267 GLY A CA 1
ATOM 2165 C C . GLY A 1 267 ? 4.092 -0.799 16.876 1.00 79.06 267 GLY A C 1
ATOM 2166 O O . GLY A 1 267 ? 3.117 -0.457 17.537 1.00 79.06 267 GLY A O 1
ATOM 2167 N N . PRO A 1 268 ? 4.310 -2.096 16.622 1.00 78.94 268 PRO A N 1
ATOM 2168 C CA . PRO A 1 268 ? 3.410 -3.151 17.084 1.00 78.94 268 PRO A CA 1
ATOM 2169 C C . PRO A 1 268 ? 3.217 -3.192 18.603 1.00 78.94 268 PRO A C 1
ATOM 2171 O O . PRO A 1 268 ? 4.179 -3.046 19.360 1.00 78.94 268 PRO A O 1
ATOM 2174 N N . PHE A 1 269 ? 1.989 -3.471 19.050 1.00 80.31 269 PHE A N 1
ATOM 2175 C CA . PHE A 1 269 ? 1.714 -3.779 20.453 1.00 80.31 269 PHE A CA 1
ATOM 2176 C C . PHE A 1 269 ? 2.255 -5.161 20.825 1.00 80.31 269 PHE A C 1
ATOM 2178 O O . PHE A 1 269 ? 2.130 -6.122 20.066 1.00 80.31 269 PHE A O 1
ATOM 2185 N N . VAL A 1 270 ? 2.824 -5.274 22.020 1.00 80.00 270 VAL A N 1
ATOM 2186 C CA . VAL A 1 270 ? 3.423 -6.508 22.538 1.00 80.00 270 VAL A CA 1
ATOM 2187 C C . VAL A 1 270 ? 2.991 -6.753 23.975 1.00 80.00 270 VAL A C 1
ATOM 2189 O O . VAL A 1 270 ? 2.706 -5.818 24.722 1.00 80.00 270 VAL A O 1
ATOM 2192 N N . ARG A 1 271 ? 2.958 -8.022 24.387 1.00 80.56 271 ARG A N 1
ATOM 2193 C CA . ARG A 1 271 ? 2.727 -8.380 25.787 1.00 80.56 271 ARG A CA 1
ATOM 2194 C C . ARG A 1 271 ? 4.046 -8.335 26.559 1.00 80.56 271 ARG A C 1
ATOM 2196 O O . ARG A 1 271 ? 5.035 -8.921 26.124 1.00 80.56 271 ARG A O 1
ATOM 2203 N N . ILE A 1 272 ? 4.041 -7.669 27.708 1.00 82.44 272 ILE A N 1
ATOM 2204 C CA . ILE A 1 272 ? 5.150 -7.626 28.661 1.00 82.44 272 ILE A CA 1
ATOM 2205 C C . ILE A 1 272 ? 4.733 -8.489 29.861 1.00 82.44 272 ILE A C 1
ATOM 2207 O O . ILE A 1 272 ? 3.864 -8.122 30.645 1.00 82.44 272 ILE A O 1
ATOM 2211 N N . GLY A 1 273 ? 5.295 -9.692 29.983 1.00 78.25 273 GLY A N 1
ATOM 2212 C CA . GLY A 1 273 ? 4.896 -10.632 31.038 1.00 78.25 273 GLY A CA 1
ATOM 2213 C C . GLY A 1 273 ? 3.442 -11.115 30.912 1.00 78.25 273 GLY A C 1
ATOM 2214 O O . GLY A 1 273 ? 2.935 -11.308 29.809 1.00 78.25 273 GLY A O 1
ATOM 2215 N N . ALA A 1 274 ? 2.771 -11.365 32.041 1.00 73.38 274 ALA A N 1
ATOM 2216 C CA . ALA A 1 274 ? 1.424 -11.948 32.043 1.00 73.38 274 ALA A CA 1
ATOM 2217 C C . ALA A 1 274 ? 0.314 -10.927 31.727 1.00 73.38 274 ALA A C 1
ATOM 2219 O O . ALA A 1 274 ? -0.602 -11.241 30.960 1.00 73.38 274 ALA A O 1
ATOM 2220 N N . ASN A 1 275 ? 0.420 -9.715 32.290 1.00 76.44 275 ASN A N 1
ATOM 2221 C CA . ASN A 1 275 ? -0.683 -8.747 32.374 1.00 76.44 275 ASN A CA 1
ATOM 2222 C C . ASN A 1 275 ? -0.380 -7.374 31.757 1.00 76.44 275 ASN A C 1
ATOM 2224 O O . ASN A 1 275 ? -1.305 -6.572 31.593 1.00 76.44 275 ASN A O 1
ATOM 2228 N N . ASP A 1 276 ? 0.877 -7.087 31.416 1.00 84.06 276 ASP A N 1
ATOM 2229 C CA . ASP A 1 276 ? 1.248 -5.784 30.878 1.00 84.06 276 ASP A CA 1
ATOM 2230 C C . ASP A 1 276 ? 1.285 -5.798 29.354 1.00 84.06 276 ASP A C 1
ATOM 2232 O O . ASP A 1 276 ? 1.552 -6.808 28.698 1.00 84.06 276 ASP A O 1
ATOM 2236 N N . ILE A 1 277 ? 0.953 -4.645 28.783 1.00 85.69 277 ILE A N 1
ATOM 2237 C CA . ILE A 1 277 ? 0.933 -4.407 27.345 1.00 85.69 277 ILE A CA 1
ATOM 2238 C C . ILE A 1 277 ? 1.843 -3.216 27.102 1.00 85.69 277 ILE A C 1
ATOM 2240 O O . ILE A 1 277 ? 1.763 -2.202 27.796 1.00 85.69 277 ILE A O 1
ATOM 2244 N N . GLY A 1 278 ? 2.698 -3.357 26.106 1.00 90.44 278 GLY A N 1
ATOM 2245 C CA . GLY A 1 278 ? 3.549 -2.304 25.603 1.00 90.44 278 GLY A CA 1
ATOM 2246 C C . GLY A 1 278 ? 3.445 -2.177 24.097 1.00 90.44 278 GLY A C 1
ATOM 2247 O O . GLY A 1 278 ? 2.610 -2.816 23.456 1.00 90.44 278 GLY A O 1
ATOM 2248 N N . PHE A 1 279 ? 4.335 -1.383 23.527 1.00 90.31 279 PHE A N 1
ATOM 2249 C CA . PHE A 1 279 ? 4.552 -1.316 22.092 1.00 90.31 279 PHE A CA 1
ATOM 2250 C C . PHE A 1 279 ? 6.039 -1.225 21.772 1.00 90.31 279 PHE A C 1
ATOM 2252 O O . PHE A 1 279 ? 6.841 -0.753 22.583 1.00 90.31 279 PHE A O 1
ATOM 2259 N N . LEU A 1 280 ? 6.393 -1.696 20.580 1.00 91.75 280 LEU A N 1
ATOM 2260 C CA . LEU A 1 280 ? 7.715 -1.511 20.000 1.00 91.75 280 LEU A CA 1
ATOM 2261 C C . LEU A 1 280 ? 7.774 -0.182 19.249 1.00 91.75 280 LEU A C 1
ATOM 2263 O O . LEU A 1 280 ? 6.772 0.284 18.732 1.00 91.75 280 LEU A O 1
ATOM 2267 N N . THR A 1 281 ? 8.944 0.424 19.162 1.00 91.62 281 THR A N 1
ATOM 2268 C CA . THR A 1 281 ? 9.258 1.544 18.261 1.00 91.62 281 THR A CA 1
ATOM 2269 C C . THR A 1 281 ? 10.761 1.512 17.972 1.00 91.62 281 THR A C 1
ATOM 2271 O O . THR A 1 281 ? 11.445 0.607 18.451 1.00 91.62 281 THR A O 1
ATOM 2274 N N . CYS A 1 282 ? 11.303 2.450 17.202 1.00 89.38 282 CYS A N 1
ATOM 2275 C CA . CYS A 1 282 ? 12.753 2.578 17.059 1.00 89.38 282 CYS A CA 1
ATOM 2276 C C . CYS A 1 282 ? 13.347 3.284 18.286 1.00 89.38 282 CYS A C 1
ATOM 2278 O O . CYS A 1 282 ? 12.742 4.194 18.851 1.00 89.38 282 CYS A O 1
ATOM 2280 N N . ALA A 1 283 ? 14.544 2.893 18.715 1.00 88.75 283 ALA A N 1
ATOM 2281 C CA . ALA A 1 283 ? 15.205 3.529 19.851 1.00 88.75 283 ALA A CA 1
ATOM 2282 C C . ALA A 1 283 ? 15.561 4.990 19.547 1.00 88.75 283 ALA A C 1
ATOM 2284 O O . ALA A 1 283 ? 15.389 5.859 20.407 1.00 88.75 283 ALA A O 1
ATOM 2285 N N . HIS A 1 284 ? 15.962 5.284 18.304 1.00 86.56 284 HIS A N 1
ATOM 2286 C CA . HIS A 1 284 ? 16.259 6.658 17.892 1.00 86.56 284 HIS A CA 1
ATOM 2287 C C . HIS A 1 284 ? 15.047 7.597 18.010 1.00 86.56 284 HIS A C 1
ATOM 2289 O O . HIS A 1 284 ? 15.233 8.783 18.271 1.00 86.56 284 HIS A O 1
ATOM 2295 N N . VAL A 1 285 ? 13.816 7.083 17.868 1.00 85.00 285 VAL A N 1
ATOM 2296 C CA . VAL A 1 285 ? 12.576 7.876 17.986 1.00 85.00 285 VAL A CA 1
ATOM 2297 C C . VAL A 1 285 ? 12.429 8.461 19.384 1.00 85.00 285 VAL A C 1
ATOM 2299 O O . VAL A 1 285 ? 11.906 9.559 19.555 1.00 85.00 285 VAL A O 1
ATOM 2302 N N . LEU A 1 286 ? 12.918 7.747 20.395 1.00 85.81 286 LEU A N 1
ATOM 2303 C CA . LEU A 1 286 ? 12.891 8.228 21.767 1.00 85.81 286 LEU A CA 1
ATOM 2304 C C . LEU A 1 286 ? 14.119 9.089 22.099 1.00 85.81 286 LEU A C 1
ATOM 2306 O O . LEU A 1 286 ? 14.090 9.822 23.080 1.00 85.81 286 LEU A O 1
ATOM 2310 N N . GLY A 1 287 ? 15.195 9.034 21.304 1.00 75.06 287 GLY A N 1
ATOM 2311 C CA . GLY A 1 287 ? 16.445 9.749 21.595 1.00 75.06 287 GLY A CA 1
ATOM 2312 C C . GLY A 1 287 ? 17.077 9.339 22.933 1.00 75.06 287 GLY A C 1
ATOM 2313 O O . GLY A 1 287 ? 17.783 10.130 23.565 1.00 75.06 287 GLY A O 1
ATOM 2314 N N . ILE A 1 288 ? 16.777 8.122 23.397 1.00 68.12 288 ILE A N 1
ATOM 2315 C CA . ILE A 1 288 ? 17.177 7.596 24.703 1.00 68.12 288 ILE A CA 1
ATOM 2316 C C . ILE A 1 288 ? 18.321 6.589 24.535 1.00 68.12 288 ILE A C 1
ATOM 2318 O O . ILE A 1 288 ? 18.304 5.758 23.633 1.00 68.12 288 ILE A O 1
ATOM 2322 N N . ASN A 1 289 ? 19.295 6.651 25.446 1.00 66.31 289 ASN A N 1
ATOM 2323 C CA . ASN A 1 289 ? 20.279 5.593 25.684 1.00 66.31 289 ASN A CA 1
ATOM 2324 C C . ASN A 1 289 ? 19.948 4.826 26.982 1.00 66.31 289 ASN A C 1
ATOM 2326 O O . ASN A 1 289 ? 19.121 5.271 27.783 1.00 66.31 289 ASN A O 1
ATOM 2330 N N . SER A 1 290 ? 20.657 3.729 27.255 1.00 60.31 290 SER A N 1
ATOM 2331 C CA . SER A 1 290 ? 20.280 2.759 28.305 1.00 60.31 290 SER A CA 1
ATOM 2332 C C . SER A 1 290 ? 20.288 3.328 29.724 1.00 60.31 290 SER A C 1
ATOM 2334 O O . SER A 1 290 ? 19.810 2.691 30.657 1.00 60.31 290 SER A O 1
ATOM 2336 N N . SER A 1 291 ? 20.807 4.545 29.899 1.00 62.28 291 SER A N 1
ATOM 2337 C CA . SER A 1 291 ? 20.803 5.276 31.166 1.00 62.28 291 SER A CA 1
ATOM 2338 C C . SER A 1 291 ? 19.495 6.015 31.483 1.00 62.28 291 SER A C 1
ATOM 2340 O O . SER A 1 291 ? 19.389 6.577 32.569 1.00 62.28 291 SER A O 1
ATOM 2342 N N . ARG A 1 292 ? 18.494 6.027 30.584 1.00 67.50 292 ARG A N 1
ATOM 2343 C CA . ARG A 1 292 ? 17.221 6.759 30.791 1.00 67.50 292 ARG A CA 1
ATOM 2344 C C . ARG A 1 292 ? 15.976 5.872 30.743 1.00 67.50 292 ARG A C 1
ATOM 2346 O O . ARG A 1 292 ? 14.909 6.300 30.294 1.00 67.50 292 ARG A O 1
ATOM 2353 N N . ILE A 1 293 ? 16.110 4.634 31.219 1.00 70.69 293 ILE A N 1
ATOM 2354 C CA . ILE A 1 293 ? 14.969 3.765 31.542 1.00 70.69 293 ILE A CA 1
ATOM 2355 C C . ILE A 1 293 ? 14.002 4.556 32.439 1.00 70.69 293 ILE A C 1
ATOM 2357 O O . ILE A 1 293 ? 14.441 5.331 33.284 1.00 70.69 293 ILE A O 1
ATOM 2361 N N . GLN A 1 294 ? 12.696 4.370 32.247 1.00 78.38 294 GLN A N 1
ATOM 2362 C CA . GLN A 1 294 ? 11.615 5.111 32.911 1.00 78.38 294 GLN A CA 1
ATOM 2363 C C . GLN A 1 294 ? 11.308 6.516 32.366 1.00 78.38 294 GLN A C 1
ATOM 2365 O O . GLN A 1 294 ? 10.519 7.246 32.963 1.00 78.38 294 GLN A O 1
ATOM 2370 N N . THR A 1 295 ? 11.866 6.905 31.215 1.00 86.12 295 THR A N 1
ATOM 2371 C CA . THR A 1 295 ? 11.464 8.166 30.572 1.00 86.12 295 THR A CA 1
ATOM 2372 C C . THR A 1 295 ? 10.001 8.087 30.102 1.00 86.12 295 THR A C 1
ATOM 2374 O O . THR A 1 295 ? 9.643 7.124 29.411 1.00 86.12 295 THR A O 1
ATOM 2377 N N . PRO A 1 296 ? 9.159 9.085 30.422 1.00 91.56 296 PRO A N 1
ATOM 2378 C CA . PRO A 1 296 ? 7.788 9.145 29.932 1.00 91.56 296 PRO A CA 1
ATOM 2379 C C . PRO A 1 296 ? 7.729 9.299 28.408 1.00 91.56 296 PRO A C 1
ATOM 2381 O O . PRO A 1 296 ? 8.491 10.063 27.816 1.00 91.56 296 PRO A O 1
ATOM 2384 N N . VAL A 1 297 ? 6.792 8.604 27.773 1.00 91.69 297 VAL A N 1
ATOM 2385 C CA . VAL A 1 297 ? 6.520 8.673 26.333 1.00 91.69 297 VAL A CA 1
ATOM 2386 C C . VAL A 1 297 ? 5.158 9.319 26.120 1.00 91.69 297 VAL A C 1
ATOM 2388 O O . VAL A 1 297 ? 4.158 8.925 26.731 1.00 91.69 297 VAL A O 1
ATOM 2391 N N . VAL A 1 298 ? 5.111 10.312 25.239 1.00 90.88 298 VAL A N 1
ATOM 2392 C CA . VAL A 1 298 ? 3.920 11.114 24.946 1.00 90.88 298 VAL A CA 1
ATOM 2393 C C . VAL A 1 298 ? 3.401 10.847 23.539 1.00 90.88 298 VAL A C 1
ATOM 2395 O O . VAL A 1 298 ? 4.156 10.534 22.621 1.00 90.88 298 VAL A O 1
ATOM 2398 N N . GLN A 1 299 ? 2.087 10.971 23.394 1.00 86.75 299 GLN A N 1
ATOM 2399 C CA . GLN A 1 299 ? 1.342 10.837 22.153 1.00 86.75 299 GLN A CA 1
ATOM 2400 C C . GLN A 1 299 ? 0.253 11.925 22.135 1.00 86.75 299 GLN A C 1
ATOM 2402 O O . GLN A 1 299 ? -0.628 11.907 23.008 1.00 86.75 299 GLN A O 1
ATOM 2407 N N . PRO A 1 300 ? 0.274 12.852 21.163 1.00 81.06 300 PRO A N 1
ATOM 2408 C CA . PRO A 1 300 ? 1.294 13.025 20.114 1.00 81.06 300 PRO A CA 1
ATOM 2409 C C . PRO A 1 300 ? 2.659 13.490 20.665 1.00 81.06 300 PRO A C 1
ATOM 2411 O O . PRO A 1 300 ? 2.730 13.984 21.795 1.00 81.06 300 PRO A O 1
ATOM 2414 N N . SER A 1 301 ? 3.727 13.348 19.868 1.00 83.12 301 SER A N 1
ATOM 2415 C CA . SER A 1 301 ? 5.077 13.815 20.233 1.00 83.12 301 SER A CA 1
ATOM 2416 C C . SER A 1 301 ? 5.132 15.329 20.504 1.00 83.12 301 SER A C 1
ATOM 2418 O O . SER A 1 301 ? 4.331 16.102 19.972 1.00 83.12 301 SER A O 1
ATOM 2420 N N . ASP A 1 302 ? 6.103 15.776 21.309 1.00 77.88 302 ASP A N 1
ATOM 2421 C CA . ASP A 1 302 ? 6.332 17.206 21.603 1.00 77.88 302 ASP A CA 1
ATOM 2422 C C . ASP A 1 302 ? 6.749 18.018 20.376 1.00 77.88 302 ASP A C 1
ATOM 2424 O O . ASP A 1 302 ? 6.573 19.233 20.340 1.00 77.88 302 ASP A O 1
ATOM 2428 N N . ASN A 1 303 ? 7.290 17.355 19.353 1.00 70.50 303 ASN A N 1
ATOM 2429 C CA . ASN A 1 303 ? 7.629 18.002 18.092 1.00 70.50 303 ASN A CA 1
ATOM 2430 C C . ASN A 1 303 ? 6.381 18.406 17.284 1.00 70.50 303 ASN A C 1
ATOM 2432 O O . ASN A 1 303 ? 6.450 19.282 16.426 1.00 70.50 303 ASN A O 1
ATOM 2436 N N . GLU A 1 304 ? 5.240 17.765 17.542 1.00 62.00 304 GLU A N 1
ATOM 2437 C CA . GLU A 1 304 ? 4.037 17.861 16.709 1.00 62.00 304 GLU A CA 1
ATOM 2438 C C . GLU A 1 304 ? 2.821 18.409 17.461 1.00 62.00 304 GLU A C 1
ATOM 2440 O O . GLU A 1 304 ? 1.740 18.542 16.888 1.00 62.00 304 GLU A O 1
ATOM 2445 N N . SER A 1 305 ? 2.968 18.742 18.745 1.00 65.06 305 SER A N 1
ATOM 2446 C CA . SER A 1 305 ? 1.856 19.205 19.563 1.00 65.06 305 SER A CA 1
ATOM 2447 C C . SER A 1 305 ? 2.275 20.224 20.607 1.00 65.06 305 SER A C 1
ATOM 2449 O O . SER A 1 305 ? 3.310 20.098 21.249 1.00 65.06 305 SER A O 1
ATOM 2451 N N . VAL A 1 306 ? 1.401 21.208 20.814 1.00 61.34 306 VAL A N 1
ATOM 2452 C CA . VAL A 1 306 ? 1.489 22.208 21.890 1.00 61.34 306 VAL A CA 1
ATOM 2453 C C . VAL A 1 306 ? 0.595 21.856 23.088 1.00 61.34 306 VAL A C 1
ATOM 2455 O O . VAL A 1 306 ? 0.389 22.684 23.973 1.00 61.34 306 VAL A O 1
ATOM 2458 N N . LEU A 1 307 ? 0.001 20.655 23.110 1.00 65.25 307 LEU A N 1
ATOM 2459 C CA . LEU A 1 307 ? -0.909 20.244 24.183 1.00 65.25 307 LEU A CA 1
ATOM 2460 C C . LEU A 1 307 ? -0.146 19.971 25.496 1.00 65.25 307 LEU A C 1
ATOM 2462 O O . LEU A 1 307 ? 0.980 19.485 25.459 1.00 65.25 307 LEU A O 1
ATOM 2466 N N . PRO A 1 308 ? -0.758 20.173 26.676 1.00 63.44 308 PRO A N 1
ATOM 2467 C CA . PRO A 1 308 ? -0.114 19.859 27.953 1.00 63.44 308 PRO A CA 1
ATOM 2468 C C . PRO A 1 308 ? 0.182 18.357 28.137 1.00 63.44 308 PRO A C 1
ATOM 2470 O O . PRO A 1 308 ? -0.679 17.506 27.877 1.00 63.44 308 PRO A O 1
ATOM 2473 N N . ASP A 1 309 ? 1.365 18.032 28.669 1.00 60.75 309 ASP A N 1
ATOM 2474 C CA . ASP A 1 309 ? 1.916 16.667 28.817 1.00 60.75 309 ASP A CA 1
ATOM 2475 C C . ASP A 1 309 ? 0.987 15.695 29.555 1.00 60.75 309 ASP A C 1
ATOM 2477 O O . ASP A 1 309 ? 0.866 14.526 29.180 1.00 60.75 309 ASP A O 1
ATOM 2481 N N . GLY A 1 310 ? 0.252 16.183 30.561 1.00 66.00 310 GLY A N 1
ATOM 2482 C CA . GLY A 1 310 ? -0.641 15.360 31.386 1.00 66.00 310 GLY A CA 1
ATOM 2483 C C . GLY A 1 310 ? -1.764 14.664 30.606 1.00 66.00 310 GLY A C 1
ATOM 2484 O O . GLY A 1 310 ? -2.275 13.633 31.041 1.00 66.00 310 GLY A O 1
ATOM 2485 N N . THR A 1 311 ? -2.129 15.184 29.431 1.00 69.81 311 THR A N 1
ATOM 2486 C CA . THR A 1 311 ? -3.129 14.559 28.545 1.00 69.81 311 THR A CA 1
ATOM 2487 C C . THR A 1 311 ? -2.513 13.618 27.512 1.00 69.81 311 THR A C 1
ATOM 2489 O O . THR A 1 311 ? -3.202 12.731 27.005 1.00 69.81 311 THR A O 1
ATOM 2492 N N . ARG A 1 312 ? -1.216 13.775 27.236 1.00 83.00 312 ARG A N 1
ATOM 2493 C CA . ARG A 1 312 ? -0.495 13.094 26.157 1.00 83.00 312 ARG A CA 1
ATOM 2494 C C . ARG A 1 312 ? 0.302 11.888 26.618 1.00 83.00 312 ARG A C 1
ATOM 2496 O O . ARG A 1 312 ? 0.620 11.037 25.792 1.00 83.00 312 ARG A O 1
ATOM 2503 N N . LEU A 1 313 ? 0.601 11.784 27.912 1.00 89.38 313 LEU A N 1
ATOM 2504 C CA . LEU A 1 313 ? 1.308 10.635 28.468 1.00 89.38 313 LEU A CA 1
ATOM 2505 C C . LEU A 1 313 ? 0.633 9.325 28.041 1.00 89.38 313 LEU A C 1
ATOM 2507 O O . LEU A 1 313 ? -0.574 9.138 28.225 1.00 89.38 313 LEU A O 1
ATOM 2511 N N . CYS A 1 314 ? 1.417 8.431 27.451 1.00 88.31 314 CYS A N 1
ATOM 2512 C CA . CYS A 1 314 ? 0.903 7.207 26.855 1.00 88.31 314 CYS A CA 1
ATOM 2513 C C . CYS A 1 314 ? 1.628 5.945 27.326 1.00 88.31 314 CYS A C 1
ATOM 2515 O O . CYS A 1 314 ? 1.037 4.866 27.305 1.00 88.31 314 CYS A O 1
ATOM 2517 N N . GLY A 1 315 ? 2.853 6.084 27.827 1.00 92.50 315 GLY A N 1
ATOM 2518 C CA . GLY A 1 315 ? 3.598 4.983 28.405 1.00 92.50 315 GLY A CA 1
ATOM 2519 C C . GLY A 1 315 ? 4.948 5.408 28.957 1.00 92.50 315 GLY A C 1
ATOM 2520 O O . GLY A 1 315 ? 5.286 6.591 28.953 1.00 92.50 315 GLY A O 1
ATOM 2521 N N . THR A 1 316 ? 5.724 4.421 29.379 1.00 93.25 316 THR A N 1
ATOM 2522 C CA . THR A 1 316 ? 7.050 4.596 29.959 1.00 93.25 316 THR A CA 1
ATOM 2523 C C . THR A 1 316 ? 8.049 3.711 29.233 1.00 93.25 316 THR A C 1
ATOM 2525 O O . THR A 1 316 ? 7.815 2.520 29.016 1.00 93.25 316 THR A O 1
ATOM 2528 N N . PHE A 1 317 ? 9.175 4.292 28.833 1.00 90.56 317 PHE A N 1
ATOM 2529 C CA . PHE A 1 317 ? 10.256 3.562 28.190 1.00 90.56 317 PHE A CA 1
ATOM 2530 C C . PHE A 1 317 ? 10.860 2.508 29.134 1.00 90.56 317 PHE A C 1
ATOM 2532 O O . PHE A 1 317 ? 11.256 2.819 30.259 1.00 90.56 317 PHE A O 1
ATOM 2539 N N . VAL A 1 318 ? 10.942 1.260 28.665 1.00 89.44 318 VAL A N 1
ATOM 2540 C CA . VAL A 1 318 ? 11.377 0.102 29.463 1.00 89.44 318 VAL A CA 1
ATOM 2541 C C . VAL A 1 318 ? 12.795 -0.320 29.113 1.00 89.44 318 VAL A C 1
ATOM 2543 O O . VAL A 1 318 ? 13.618 -0.532 29.999 1.00 89.44 318 VAL A O 1
ATOM 2546 N N . ARG A 1 319 ? 13.061 -0.525 27.822 1.00 87.12 319 ARG A N 1
ATOM 2547 C CA . ARG A 1 319 ? 14.323 -1.083 27.333 1.00 87.12 319 ARG A CA 1
ATOM 2548 C C . ARG A 1 319 ? 14.475 -0.817 25.849 1.00 87.12 319 ARG A C 1
ATOM 2550 O O . ARG A 1 319 ? 13.497 -0.837 25.111 1.00 87.12 319 ARG A O 1
ATOM 2557 N N . GLU A 1 320 ? 15.708 -0.704 25.401 1.00 85.88 320 GLU A N 1
ATOM 2558 C CA . GLU A 1 320 ? 16.091 -0.687 24.005 1.00 85.88 320 GLU A CA 1
ATOM 2559 C C . GLU A 1 320 ? 17.117 -1.769 23.656 1.00 85.88 320 GLU A C 1
ATOM 2561 O O . GLU A 1 320 ? 17.770 -2.387 24.504 1.00 85.88 320 GLU A O 1
ATOM 2566 N N . LYS A 1 321 ? 17.249 -1.986 22.352 1.00 84.88 321 LYS A N 1
ATOM 2567 C CA . LYS A 1 321 ? 18.412 -2.574 21.712 1.00 84.88 321 LYS A CA 1
ATOM 2568 C C . LYS A 1 321 ? 18.781 -1.641 20.565 1.00 84.88 321 LYS A C 1
ATOM 2570 O O . LYS A 1 321 ? 18.090 -1.611 19.549 1.00 84.88 321 LYS A O 1
ATOM 2575 N N . PHE A 1 322 ? 19.833 -0.862 20.780 1.00 82.44 322 PHE A N 1
ATOM 2576 C CA . PHE A 1 322 ? 20.361 0.080 19.805 1.00 82.44 322 PHE A CA 1
ATOM 2577 C C . PHE A 1 322 ? 21.843 -0.206 19.588 1.00 82.44 322 PHE A C 1
ATOM 2579 O O . PHE A 1 322 ? 22.667 0.056 20.460 1.00 82.44 322 PHE A O 1
ATOM 2586 N N . ASP A 1 323 ? 22.165 -0.793 18.444 1.00 82.06 323 ASP A N 1
ATOM 2587 C CA . ASP A 1 323 ? 23.536 -1.090 18.043 1.00 82.06 323 ASP A CA 1
ATOM 2588 C C . ASP A 1 323 ? 23.673 -0.819 16.543 1.00 82.06 323 ASP A C 1
ATOM 2590 O O . ASP A 1 323 ? 23.536 -1.737 15.739 1.00 82.06 323 ASP A O 1
ATOM 2594 N N . PRO A 1 324 ? 23.855 0.448 16.135 1.00 76.38 324 PRO A N 1
ATOM 2595 C CA . PRO A 1 324 ? 23.940 0.809 14.724 1.00 76.38 324 PRO A CA 1
ATOM 2596 C C . PRO A 1 324 ? 25.274 0.401 14.078 1.00 76.38 324 PRO A C 1
ATOM 2598 O O . PRO A 1 324 ? 25.407 0.511 12.863 1.00 76.38 324 PRO A O 1
ATOM 2601 N N . PHE A 1 325 ? 26.262 -0.044 14.866 1.00 80.88 325 PHE A N 1
ATOM 2602 C CA . PHE A 1 325 ? 27.612 -0.369 14.390 1.00 80.88 325 PHE A CA 1
ATOM 2603 C C . PHE A 1 325 ? 27.871 -1.877 14.268 1.00 80.88 325 PHE A C 1
ATOM 2605 O O . PHE A 1 325 ? 28.895 -2.277 13.712 1.00 80.88 325 PHE A O 1
ATOM 2612 N N . ALA A 1 326 ? 26.964 -2.726 14.758 1.00 80.94 326 ALA A N 1
ATOM 2613 C CA . ALA A 1 326 ? 27.012 -4.160 14.506 1.00 80.94 326 ALA A CA 1
ATOM 2614 C C . ALA A 1 326 ? 26.858 -4.494 13.013 1.00 80.94 326 ALA A C 1
ATOM 2616 O O . ALA A 1 326 ? 26.216 -3.776 12.248 1.00 80.94 326 ALA A O 1
ATOM 2617 N N . GLN A 1 327 ? 27.376 -5.662 12.616 1.00 76.69 327 GLN A N 1
ATOM 2618 C CA . GLN A 1 327 ? 27.216 -6.202 11.258 1.00 76.69 327 GLN A CA 1
ATOM 2619 C C . GLN A 1 327 ? 25.737 -6.313 10.840 1.00 76.69 327 GLN A C 1
ATOM 2621 O O . GLN A 1 327 ? 25.407 -6.143 9.670 1.00 76.69 327 GLN A O 1
ATOM 2626 N N . ILE A 1 328 ? 24.852 -6.582 11.805 1.00 78.06 328 ILE A N 1
ATOM 2627 C CA . ILE A 1 328 ? 23.401 -6.451 11.667 1.00 78.06 328 ILE A CA 1
ATOM 2628 C C . ILE A 1 328 ? 22.949 -5.493 12.761 1.00 78.06 328 ILE A C 1
ATOM 2630 O O . ILE A 1 328 ? 22.809 -5.889 13.922 1.00 78.06 328 ILE A O 1
ATOM 2634 N N . GLY A 1 329 ? 22.768 -4.230 12.388 1.00 79.00 329 GLY A N 1
ATOM 2635 C CA . GLY A 1 329 ? 22.345 -3.211 13.330 1.00 79.00 329 GLY A CA 1
ATOM 2636 C C . GLY A 1 329 ? 20.926 -3.456 13.839 1.00 79.00 329 GLY A C 1
ATOM 2637 O O . GLY A 1 329 ? 20.053 -3.910 13.097 1.00 79.00 329 GLY A O 1
ATOM 2638 N N . VAL A 1 330 ? 20.689 -3.162 15.115 1.00 83.69 330 VAL A N 1
ATOM 2639 C CA . VAL A 1 330 ? 19.348 -3.218 15.715 1.00 83.69 330 VAL A CA 1
ATOM 2640 C C . VAL A 1 330 ? 18.985 -1.837 16.224 1.00 83.69 330 VAL A C 1
ATOM 2642 O O . VAL A 1 330 ? 19.803 -1.189 16.868 1.00 83.69 330 VAL A O 1
ATOM 2645 N N . ASP A 1 331 ? 17.756 -1.414 15.951 1.00 88.44 331 ASP A N 1
ATOM 2646 C CA . ASP A 1 331 ? 17.210 -0.141 16.403 1.00 88.44 331 ASP A CA 1
ATOM 2647 C C . ASP A 1 331 ? 15.763 -0.327 16.860 1.00 88.44 331 ASP A C 1
ATOM 2649 O O . ASP A 1 331 ? 14.809 -0.171 16.096 1.00 88.44 331 ASP A O 1
ATOM 2653 N N . ALA A 1 332 ? 15.613 -0.744 18.115 1.00 90.25 332 ALA A N 1
ATOM 2654 C CA . ALA A 1 332 ? 14.319 -1.061 18.697 1.00 90.25 332 ALA A CA 1
ATOM 2655 C C . ALA A 1 332 ? 14.235 -0.621 20.159 1.00 90.25 332 ALA A C 1
ATOM 2657 O O . ALA A 1 332 ? 15.173 -0.805 20.931 1.00 90.25 332 ALA A O 1
ATOM 2658 N N . ALA A 1 333 ? 13.077 -0.113 20.559 1.00 91.75 333 ALA A N 1
ATOM 2659 C CA . ALA A 1 333 ? 12.719 0.245 21.921 1.00 91.75 333 ALA A CA 1
ATOM 2660 C C . ALA A 1 333 ? 11.361 -0.351 22.296 1.00 91.75 333 ALA A C 1
ATOM 2662 O O . ALA A 1 333 ? 10.478 -0.505 21.456 1.00 91.75 333 ALA A O 1
ATOM 2663 N N . LEU A 1 334 ? 11.210 -0.670 23.577 1.00 92.50 334 LEU A N 1
ATOM 2664 C CA . LEU A 1 334 ? 9.993 -1.154 24.206 1.00 92.50 334 LEU A CA 1
ATOM 2665 C C . LEU A 1 334 ? 9.464 -0.088 25.164 1.00 92.50 334 LEU A C 1
ATOM 2667 O O . LEU A 1 334 ? 10.186 0.382 26.047 1.00 92.50 334 LEU A O 1
ATOM 2671 N N . VAL A 1 335 ? 8.184 0.233 25.026 1.00 93.31 335 VAL A N 1
ATOM 2672 C CA . VAL A 1 335 ? 7.457 1.156 25.901 1.00 93.31 335 VAL A CA 1
ATOM 2673 C C . VAL A 1 335 ? 6.315 0.399 26.569 1.00 93.31 335 VAL A C 1
ATOM 2675 O O . VAL A 1 335 ? 5.559 -0.282 25.883 1.00 93.31 335 VAL A O 1
ATOM 2678 N N . CYS A 1 336 ? 6.177 0.499 27.890 1.00 93.81 336 CYS A N 1
ATOM 2679 C CA . CYS A 1 336 ? 5.044 -0.047 28.639 1.00 93.81 336 CYS A CA 1
ATOM 2680 C C . CYS A 1 336 ? 3.892 0.960 28.651 1.00 93.81 336 CYS A C 1
ATOM 2682 O O . CYS A 1 336 ? 4.127 2.144 28.868 1.00 93.81 336 CYS A O 1
ATOM 2684 N N . ILE A 1 337 ? 2.652 0.518 28.437 1.00 92.25 337 ILE A N 1
ATOM 2685 C CA . ILE A 1 337 ? 1.477 1.396 28.491 1.00 92.25 337 ILE A CA 1
ATOM 2686 C C . ILE A 1 337 ? 0.978 1.482 29.937 1.00 92.25 337 ILE A C 1
ATOM 2688 O O . ILE A 1 337 ? 0.318 0.565 30.438 1.00 92.25 337 ILE A O 1
ATOM 2692 N N . ASP A 1 338 ? 1.233 2.617 30.586 1.00 83.75 338 ASP A N 1
ATOM 2693 C CA . ASP A 1 338 ? 0.906 2.811 32.007 1.00 83.75 338 ASP A CA 1
ATOM 2694 C C . ASP A 1 338 ? -0.581 3.106 32.237 1.00 83.75 338 ASP A C 1
ATOM 2696 O O . ASP A 1 338 ? -1.173 2.739 33.254 1.00 83.75 338 ASP A O 1
ATOM 2700 N N . GLN A 1 339 ? -1.227 3.772 31.279 1.00 84.25 339 GLN A N 1
ATOM 2701 C CA . GLN A 1 339 ? -2.608 4.215 31.432 1.00 84.25 339 GLN A CA 1
ATOM 2702 C C . GLN A 1 339 ? -3.590 3.158 30.932 1.00 84.25 339 GLN A C 1
ATOM 2704 O O . GLN A 1 339 ? -3.660 2.872 29.739 1.00 84.25 339 GLN A O 1
ATOM 2709 N N . ARG A 1 340 ? -4.451 2.654 31.824 1.00 80.81 340 ARG A N 1
ATOM 2710 C CA . ARG A 1 340 ? -5.467 1.639 31.486 1.00 80.81 340 ARG A CA 1
ATOM 2711 C C . ARG A 1 340 ? -6.349 2.027 30.294 1.00 80.81 340 ARG A C 1
ATOM 2713 O O . ARG A 1 340 ? -6.578 1.191 29.435 1.00 80.81 340 ARG A O 1
ATOM 2720 N N . LYS A 1 341 ? -6.798 3.285 30.218 1.00 78.25 341 LYS A N 1
ATOM 2721 C CA . LYS A 1 341 ? -7.623 3.794 29.103 1.00 78.25 341 LYS A CA 1
ATOM 2722 C C . LYS A 1 341 ? -6.899 3.767 27.748 1.00 78.25 341 LYS A C 1
ATOM 2724 O O . LYS A 1 341 ? -7.538 3.645 26.714 1.00 78.25 341 LYS A O 1
ATOM 2729 N N . ARG A 1 342 ? -5.563 3.854 27.772 1.00 79.75 342 ARG A N 1
ATOM 2730 C CA . ARG A 1 342 ? -4.699 3.866 26.587 1.00 79.75 342 ARG A CA 1
ATOM 2731 C C . ARG A 1 342 ? -4.365 2.456 26.090 1.00 79.75 342 ARG A C 1
ATOM 2733 O O . ARG A 1 342 ? -3.862 2.342 24.976 1.00 79.75 342 ARG A O 1
ATOM 2740 N N . LYS A 1 343 ? -4.624 1.407 26.885 1.00 80.75 343 LYS A N 1
ATOM 2741 C CA . LYS A 1 343 ? -4.401 0.008 26.493 1.00 80.75 343 LYS A CA 1
ATOM 2742 C C . LYS A 1 343 ? -5.399 -0.389 25.402 1.00 80.75 343 LYS A C 1
ATOM 2744 O O . LYS A 1 343 ? -6.574 -0.049 25.484 1.00 80.75 343 LYS A O 1
ATOM 2749 N N . VAL A 1 344 ? -4.918 -1.111 24.396 1.00 67.00 344 VAL A N 1
ATOM 2750 C CA . VAL A 1 344 ? -5.761 -1.727 23.363 1.00 67.00 344 VAL A CA 1
ATOM 2751 C C . VAL A 1 344 ? -6.406 -3.010 23.889 1.00 67.00 344 VAL A C 1
ATOM 2753 O O . VAL A 1 344 ? -5.786 -3.740 24.668 1.00 67.00 344 VAL A O 1
ATOM 2756 N N . ASP A 1 345 ? -7.638 -3.297 23.465 1.00 53.41 345 ASP A N 1
ATOM 2757 C CA . ASP A 1 345 ? -8.312 -4.549 23.814 1.00 53.41 345 ASP A CA 1
ATOM 2758 C C . ASP A 1 345 ? -7.669 -5.737 23.081 1.00 53.41 345 ASP A C 1
ATOM 2760 O O . ASP A 1 345 ? -7.290 -5.664 21.912 1.00 53.41 345 ASP A O 1
ATOM 2764 N N . LEU A 1 346 ? -7.552 -6.873 23.779 1.00 42.53 346 LEU A N 1
ATOM 2765 C CA . LEU A 1 346 ? -6.835 -8.084 23.336 1.00 42.53 346 LEU A CA 1
ATOM 2766 C C . LEU A 1 346 ? -7.314 -8.682 21.997 1.00 42.53 346 LEU A C 1
ATOM 2768 O O . LEU A 1 346 ? -6.633 -9.527 21.422 1.00 42.53 346 LEU A O 1
ATOM 2772 N N . GLY A 1 347 ? -8.454 -8.226 21.477 1.00 32.38 347 GLY A N 1
ATOM 2773 C CA . GLY A 1 347 ? -8.968 -8.595 20.162 1.00 32.38 347 GLY A CA 1
ATOM 2774 C C . GLY A 1 347 ? -8.221 -7.976 18.972 1.00 32.38 347 GLY A C 1
ATOM 2775 O O . GLY A 1 347 ? -8.571 -8.326 17.845 1.00 32.38 347 GLY A O 1
ATOM 2776 N N . SER A 1 348 ? -7.242 -7.096 19.210 1.00 30.78 348 SER A N 1
ATOM 2777 C CA . SER A 1 348 ? -6.505 -6.322 18.194 1.00 30.78 348 SER A CA 1
ATOM 2778 C C . SER A 1 348 ? -5.041 -6.767 18.005 1.00 30.78 348 SER A C 1
ATOM 2780 O O . SER A 1 348 ? -4.244 -6.030 17.428 1.00 30.78 348 SER A O 1
ATOM 2782 N N . PHE A 1 349 ? -4.652 -7.939 18.522 1.00 32.97 349 PHE A N 1
ATOM 2783 C CA . PHE A 1 349 ? -3.259 -8.404 18.514 1.00 32.97 349 PHE A CA 1
ATOM 2784 C C . PHE A 1 349 ? -2.947 -9.408 17.402 1.00 32.97 349 PHE A C 1
ATOM 2786 O O . PHE A 1 349 ? -3.724 -10.318 17.119 1.00 32.97 349 PHE A O 1
ATOM 2793 N N . VAL A 1 350 ? -1.723 -9.295 16.876 1.00 33.34 350 VAL A N 1
ATOM 2794 C CA . VAL A 1 350 ? -1.011 -10.351 16.149 1.00 33.34 350 VAL A CA 1
ATOM 2795 C C . VAL A 1 350 ? -0.763 -11.516 17.110 1.00 33.34 350 VAL A C 1
ATOM 2797 O O . VAL A 1 350 ? -0.061 -11.369 18.114 1.00 33.34 350 VAL A O 1
ATOM 2800 N N . TRP A 1 351 ? -1.328 -12.686 16.817 1.00 25.61 351 TRP A N 1
ATOM 2801 C CA . TRP A 1 351 ? -0.980 -13.916 17.523 1.00 25.61 351 TRP A CA 1
ATOM 2802 C C . TRP A 1 351 ? 0.385 -14.404 17.018 1.00 25.61 351 TRP A C 1
ATOM 2804 O O . TRP A 1 351 ? 0.507 -14.858 15.882 1.00 25.61 351 TRP A O 1
ATOM 2814 N N . MET A 1 352 ? 1.432 -14.278 17.840 1.00 28.14 352 MET A N 1
ATOM 2815 C CA . MET A 1 352 ? 2.748 -14.850 17.540 1.00 28.14 352 MET A CA 1
ATOM 2816 C C . MET A 1 352 ? 2.740 -16.357 17.827 1.00 28.14 352 MET A C 1
ATOM 2818 O O . MET A 1 352 ? 3.083 -16.793 18.924 1.00 28.14 352 MET A O 1
ATOM 2822 N N . GLY A 1 353 ? 2.344 -17.146 16.830 1.00 26.33 353 GLY A N 1
ATOM 2823 C CA . GLY A 1 353 ? 2.711 -18.558 16.738 1.00 26.33 353 GLY A CA 1
ATOM 2824 C C . GLY A 1 353 ? 4.149 -18.699 16.235 1.00 26.33 353 GLY A C 1
ATOM 2825 O O . GLY A 1 353 ? 4.625 -17.883 15.447 1.00 26.33 353 GLY A O 1
ATOM 2826 N N . SER A 1 354 ? 4.868 -19.718 16.699 1.00 31.84 354 SER A N 1
ATOM 2827 C CA . SER A 1 354 ? 6.246 -19.994 16.288 1.00 31.84 354 SER A CA 1
ATOM 2828 C C . SER A 1 354 ? 6.327 -20.346 14.799 1.00 31.84 354 SER A C 1
ATOM 2830 O O . SER A 1 354 ? 5.932 -21.446 14.415 1.00 31.84 354 SER A O 1
ATOM 2832 N N . ASN A 1 355 ? 6.878 -19.407 14.022 1.00 30.88 355 ASN A N 1
ATOM 2833 C CA . ASN A 1 355 ? 7.506 -19.497 12.693 1.00 30.88 355 ASN A CA 1
ATOM 2834 C C . ASN A 1 355 ? 6.920 -18.497 11.673 1.00 30.88 355 ASN A C 1
ATOM 2836 O O . ASN A 1 355 ? 5.876 -18.724 11.074 1.00 30.88 355 ASN A O 1
ATOM 2840 N N . GLN A 1 356 ? 7.722 -17.448 11.435 1.00 27.45 356 GLN A N 1
ATOM 2841 C CA . GLN A 1 356 ? 7.656 -16.383 10.417 1.00 27.45 356 GLN A CA 1
ATOM 2842 C C . GLN A 1 356 ? 6.746 -15.156 10.676 1.00 27.45 356 GLN A C 1
ATOM 2844 O O . GLN A 1 356 ? 5.575 -15.302 11.019 1.00 27.45 356 GLN A O 1
ATOM 2849 N N . PRO A 1 357 ? 7.264 -13.921 10.471 1.00 27.81 357 PRO A N 1
ATOM 2850 C CA . PRO A 1 357 ? 6.472 -12.697 10.567 1.00 27.81 357 PRO A CA 1
ATOM 2851 C C . PRO A 1 357 ? 5.554 -12.538 9.344 1.00 27.81 357 PRO A C 1
ATOM 2853 O O . PRO A 1 357 ? 6.026 -12.399 8.217 1.00 27.81 357 PRO A O 1
ATOM 2856 N N . LYS A 1 358 ? 4.236 -12.505 9.573 1.00 31.94 358 LYS A N 1
ATOM 2857 C CA . LYS A 1 358 ? 3.232 -12.098 8.578 1.00 31.94 358 LYS A CA 1
ATOM 2858 C C . LYS A 1 358 ? 2.827 -10.637 8.816 1.00 31.94 358 LYS A C 1
ATOM 2860 O O . LYS A 1 358 ? 2.500 -10.262 9.942 1.00 31.94 358 LYS A O 1
ATOM 2865 N N . LYS A 1 359 ? 2.820 -9.814 7.760 1.00 31.06 359 LYS A N 1
ATOM 2866 C CA . LYS A 1 359 ? 2.128 -8.510 7.760 1.00 31.06 359 LYS A CA 1
ATOM 2867 C C . LYS A 1 359 ? 0.626 -8.776 7.895 1.00 31.06 359 LYS A C 1
ATOM 2869 O O . LYS A 1 359 ? 0.112 -9.628 7.178 1.00 31.06 359 LYS A O 1
ATOM 2874 N N . THR A 1 360 ? -0.069 -8.094 8.803 1.00 37.47 360 THR A N 1
ATOM 2875 C CA . THR A 1 360 ? -1.521 -8.268 8.987 1.00 37.47 360 THR A CA 1
ATOM 2876 C C . THR A 1 360 ? -2.233 -6.934 9.190 1.00 37.47 360 THR A C 1
ATOM 2878 O O . THR A 1 360 ? -1.658 -5.988 9.732 1.00 37.47 360 THR A O 1
ATOM 2881 N N . GLY A 1 361 ? -3.470 -6.880 8.682 1.00 32.31 361 GLY A N 1
ATOM 2882 C CA . GLY A 1 361 ? -4.378 -5.738 8.730 1.00 32.31 361 GLY A CA 1
ATOM 2883 C C . GLY A 1 361 ? -4.893 -5.461 10.140 1.00 32.31 361 GLY A C 1
ATOM 2884 O O . GLY A 1 361 ? -5.123 -6.374 10.933 1.00 32.31 361 GLY A O 1
ATOM 2885 N N . GLY A 1 362 ? -5.043 -4.175 10.449 1.00 28.59 362 GLY A N 1
ATOM 2886 C CA . GLY A 1 362 ? -5.636 -3.719 11.697 1.00 28.59 362 GLY A CA 1
ATOM 2887 C C . GLY A 1 362 ? -7.154 -3.860 11.648 1.00 28.59 362 GLY A C 1
ATOM 2888 O O . GLY A 1 362 ? -7.798 -3.357 10.731 1.00 28.59 362 GLY A O 1
ATOM 2889 N N . ILE A 1 363 ? -7.718 -4.525 12.651 1.00 28.41 363 ILE A N 1
ATOM 2890 C CA . ILE A 1 363 ? -9.142 -4.421 12.970 1.00 28.41 363 ILE A CA 1
ATOM 2891 C C . ILE A 1 363 ? -9.285 -3.228 13.922 1.00 28.41 363 ILE A C 1
ATOM 2893 O O . ILE A 1 363 ? -8.762 -3.288 15.040 1.00 28.41 363 ILE A O 1
ATOM 2897 N N . GLU A 1 364 ? -9.937 -2.157 13.463 1.00 37.56 364 GLU A N 1
ATOM 2898 C CA . GLU A 1 364 ? -10.452 -1.070 14.314 1.00 37.56 364 GLU A CA 1
ATOM 2899 C C . GLU A 1 364 ? -11.909 -1.334 14.696 1.00 37.56 364 GLU A C 1
ATOM 2901 O O . GLU A 1 364 ? -12.697 -1.703 13.794 1.00 37.56 364 GLU A O 1
#

Secondary structure (DSSP, 8-state):
------S---HHHHHHHHHHHT---HHHHHHHHHH---HHHHHHHHHHHHHHT-HHHHHHHHHHHHHHHHHHH--TT-EEEEEEE-TTSSS-EEEEEEEESSTT----SEETTEEEEEEETT---SHHHHHHHHHHHTT-PPPHHHHHHHHHHHHHHHHHHHHH-TTEEEEEEEEEEEETTEEEEEEEEEEEESSTTEEETTPPPPPSEEEETTEEEEEEEEE----SS---GGGS-SS--GGGS-SS--TT-EEEETT----EE---EEEETTTEEEEEE-HHHHT--GGGTT-EEESS-TTT--S-HHHHEEEEEEEEEEETTSSS-EEEEEEE---GGGSPPGGG-----SS-PPP-----

Sequence (364 aa):
MFLTEDTESSDWQKEIQKIFIDEFCKEKLELYLSVKRNASVLTYLLQVILAKKSKEALCVIMAYINHKWKEDFGDNNIALWLGLDHRDDKTGELVFVCFHSTATVSKFSQFLGLPIIYRRFDEIEMEPLENRLNDEYQRVSFTKNDVVTVKLLINEHGEYLFKMHSNLEAISASSIRSTKHGIIKQTSIVLYCRLKGVIPYGEELFPEELKVDEQRYPTDIREGFFSLGMIPAQRLPSNPHPHFVNNPLRMGCSIGASGFKFAGTLGPFVRIGANDIGFLTCAHVLGINSSRIQTPVVQPSDNESVLPDGTRLCGTFVREKFDPFAQIGVDAALVCIDQRKRKVDLGSFVWMGSNQPKKTGGIE

pLDDT: mean 73.43, std 17.14, range [25.61, 94.88]

Radius of gyration: 24.44 Å; chains: 1; bounding box: 52×47×76 Å